Protein AF-A0A7E6EGP5-F1 (afdb_monomer_lite)

Sequence (240 aa):
MQNDPEIVESQKDQQKIEIIKNEIENLMQLSRGETFYVLGKEDFINHCRNNIDLDKLEKLFQQVVKDMQCQSISLCDRKSGDGPVRDFRIRNIVDEYDFIETRSFKNIIFRITVAGNVDTGKTTLLGVLTHNTSDDGRGSARSKMFNHKHEAATGRTSSIGVNIVGFDYAGNCLNNPDRGKLDWQKLCKKASKVVSLIDLAGHEKYLKTTISGMFGYAPDACMLIVISHCRHFRLGPTQV

Secondary structure (DSSP, 8-state):
-PPPHHHHHHHHHHHHHHHHHHHHHHHHHHTTSEEEEEETSSTTTTT-SS---HHHHHHHHHHHHHHTTEEEEEEEEEEETTEEEEEEEEEE---GGGGTSTTTHHHHEEEEEEE--TTSSHHHHHHHHHHT----SSSHHHHTT--SHHHHHHT---S-EEEEEEE-TTS-B----TTSS--HHHHHHH-SEEEEEEEPP-SGGGHHHHHHHHHHH--SEEEE----------------

Structure (mmCIF, N/CA/C/O backbone):
data_AF-A0A7E6EGP5-F1
#
_entry.id   AF-A0A7E6EGP5-F1
#
loop_
_atom_site.group_PDB
_atom_site.id
_atom_site.type_symbol
_atom_site.label_atom_id
_atom_site.label_alt_id
_atom_site.label_comp_id
_atom_site.label_asym_id
_atom_site.label_entity_id
_atom_site.label_seq_id
_atom_site.pdbx_PDB_ins_code
_atom_site.Cartn_x
_atom_site.Cartn_y
_atom_site.Cartn_z
_atom_site.occupancy
_atom_site.B_iso_or_equiv
_atom_site.auth_seq_id
_atom_site.auth_comp_id
_atom_site.auth_asym_id
_atom_site.auth_atom_id
_atom_site.pdbx_PDB_model_num
ATOM 1 N N . MET A 1 1 ? -26.664 13.885 49.529 1.00 43.72 1 MET A N 1
ATOM 2 C CA . MET A 1 1 ? -26.372 14.088 48.098 1.00 43.72 1 MET A CA 1
ATOM 3 C C . MET A 1 1 ? -26.011 12.727 47.533 1.00 43.72 1 MET A C 1
ATOM 5 O O . MET A 1 1 ? -24.891 12.275 47.719 1.00 43.72 1 MET A O 1
ATOM 9 N N . GLN A 1 2 ? -27.012 12.002 47.030 1.00 43.53 2 GLN A N 1
ATOM 10 C CA . GLN A 1 2 ? -26.799 10.747 46.308 1.00 43.53 2 GLN A CA 1
ATOM 11 C C . GLN A 1 2 ? -26.232 11.128 44.940 1.00 43.53 2 GLN A C 1
ATOM 13 O O . GLN A 1 2 ? -26.845 11.928 44.243 1.00 43.53 2 GLN A O 1
ATOM 18 N N . ASN A 1 3 ? -25.038 10.639 44.608 1.00 49.72 3 ASN A N 1
ATOM 19 C CA . ASN A 1 3 ? -24.491 10.799 43.265 1.00 49.72 3 ASN A CA 1
ATOM 20 C C . ASN A 1 3 ? -25.305 9.904 42.327 1.00 49.72 3 ASN A C 1
ATOM 22 O O . ASN A 1 3 ? -25.348 8.690 42.541 1.00 49.72 3 ASN A O 1
ATOM 26 N N . ASP A 1 4 ? -25.959 10.505 41.334 1.00 51.81 4 ASP A N 1
ATOM 27 C CA . ASP A 1 4 ? -26.747 9.775 40.345 1.00 51.81 4 ASP A CA 1
ATOM 28 C C . ASP A 1 4 ? -25.865 8.752 39.603 1.00 51.81 4 ASP A C 1
ATOM 30 O O . ASP A 1 4 ? -24.768 9.098 39.145 1.00 51.81 4 ASP A O 1
ATOM 34 N N . PRO A 1 5 ? -26.308 7.489 39.466 1.00 57.97 5 PRO A N 1
ATOM 35 C CA . PRO A 1 5 ? -25.516 6.421 38.854 1.00 57.97 5 PRO A CA 1
ATOM 36 C C . PRO A 1 5 ? -25.100 6.717 37.400 1.00 57.97 5 PRO A C 1
ATOM 38 O O . PRO A 1 5 ? -24.004 6.325 37.004 1.00 57.97 5 PRO A O 1
ATOM 41 N N . GLU A 1 6 ? -25.890 7.489 36.645 1.00 58.38 6 GLU A N 1
ATOM 42 C CA . GLU A 1 6 ? -25.551 7.929 35.277 1.00 58.38 6 GLU A CA 1
ATOM 43 C C . GLU A 1 6 ? -24.338 8.882 35.227 1.00 58.38 6 GLU A C 1
ATOM 45 O O . GLU A 1 6 ? -23.551 8.873 34.275 1.00 58.38 6 GLU A O 1
ATOM 50 N N . ILE A 1 7 ? -24.123 9.684 36.275 1.00 58.72 7 ILE A N 1
ATOM 51 C CA . ILE A 1 7 ? -22.987 10.618 36.356 1.00 58.72 7 ILE A CA 1
ATOM 52 C C . ILE A 1 7 ? -21.687 9.848 36.631 1.00 58.72 7 ILE A C 1
ATOM 54 O O . ILE A 1 7 ? -20.625 10.181 36.110 1.00 58.72 7 ILE A O 1
ATOM 58 N N . VAL A 1 8 ? -21.764 8.772 37.415 1.00 60.38 8 VAL A N 1
ATOM 59 C CA . VAL A 1 8 ? -20.607 7.917 37.721 1.00 60.38 8 VAL A CA 1
ATOM 60 C C . VAL A 1 8 ? -20.218 7.052 36.517 1.00 60.38 8 VAL A C 1
ATOM 62 O O . VAL A 1 8 ? -19.033 6.805 36.289 1.00 60.38 8 VAL A O 1
ATOM 65 N N . GLU A 1 9 ? -21.196 6.594 35.735 1.00 59.75 9 GLU A N 1
ATOM 66 C CA . GLU A 1 9 ? -20.962 5.804 34.522 1.00 59.75 9 GLU A CA 1
ATOM 67 C C . GLU A 1 9 ? -20.334 6.655 33.405 1.00 59.75 9 GLU A C 1
ATOM 69 O O . GLU A 1 9 ? -19.319 6.259 32.830 1.00 59.75 9 GLU A O 1
ATOM 74 N N . SER A 1 10 ? -20.816 7.888 33.209 1.00 61.88 10 SER A N 1
ATOM 75 C CA . SER A 1 10 ? -20.242 8.829 32.234 1.00 61.88 10 SER A CA 1
ATOM 76 C C . SER A 1 10 ? -18.806 9.269 32.562 1.00 61.88 10 SER A C 1
ATOM 78 O O . SER A 1 10 ? -17.983 9.393 31.655 1.00 61.88 10 SER A O 1
ATOM 80 N N . GLN A 1 11 ? -18.452 9.430 33.842 1.00 64.56 11 GLN A N 1
ATOM 81 C CA . GLN A 1 11 ? -17.069 9.722 34.256 1.00 64.56 11 GLN A CA 1
ATOM 82 C C . GLN A 1 11 ? -16.109 8.550 34.003 1.00 64.56 11 GLN A C 1
ATOM 84 O O . GLN A 1 11 ? -14.961 8.758 33.603 1.00 64.56 11 GLN A O 1
ATOM 89 N N . LYS A 1 12 ? -16.566 7.307 34.203 1.00 68.00 12 LYS A N 1
ATOM 90 C CA . LYS A 1 12 ? -15.765 6.110 33.902 1.00 68.00 12 LYS A CA 1
ATOM 91 C C . LYS A 1 12 ? -15.535 5.942 32.406 1.00 68.00 12 LYS A C 1
ATOM 93 O O . LYS A 1 12 ? -14.462 5.496 32.012 1.00 68.00 12 LYS A O 1
ATOM 98 N N . ASP A 1 13 ? -16.514 6.289 31.581 1.00 68.88 13 ASP A N 1
ATOM 99 C CA . ASP A 1 13 ? -16.378 6.195 30.129 1.00 68.88 13 ASP A CA 1
ATOM 100 C C . ASP A 1 13 ? -15.421 7.252 29.565 1.00 68.88 13 ASP A C 1
ATOM 102 O O . ASP A 1 13 ? -14.630 6.937 28.677 1.00 68.88 13 ASP A O 1
ATOM 106 N N . GLN A 1 14 ? -15.380 8.454 30.147 1.00 74.69 14 GLN A N 1
ATOM 107 C CA . GLN A 1 14 ? -14.395 9.482 29.784 1.00 74.69 14 GLN A CA 1
ATOM 108 C C . GLN A 1 14 ? -12.949 9.046 30.058 1.00 74.69 14 GLN A C 1
ATOM 110 O O . GLN A 1 14 ? -12.088 9.209 29.196 1.00 74.69 14 GLN A O 1
ATOM 115 N N . GLN A 1 15 ? -12.682 8.425 31.211 1.00 75.81 15 GLN A N 1
ATOM 116 C CA . GLN A 1 15 ? -11.345 7.897 31.517 1.00 75.81 15 GLN A CA 1
ATOM 117 C C . GLN A 1 15 ? -10.921 6.783 30.545 1.00 75.81 15 GLN A C 1
ATOM 119 O O . GLN A 1 15 ? -9.758 6.711 30.154 1.00 75.81 15 GLN A O 1
ATOM 124 N N . LYS A 1 16 ? -11.856 5.926 30.112 1.00 73.12 16 LYS A N 1
ATOM 125 C CA . LYS A 1 16 ? -11.579 4.870 29.118 1.00 73.12 16 LYS A CA 1
ATOM 126 C C . LYS A 1 16 ? -11.241 5.449 27.745 1.00 73.12 16 LYS A C 1
ATOM 128 O O . LYS A 1 16 ? -10.298 4.987 27.109 1.00 73.12 16 LYS A O 1
ATOM 133 N N . ILE A 1 17 ? -12.000 6.455 27.304 1.00 79.44 17 ILE A N 1
ATOM 134 C CA . ILE A 1 17 ? -11.761 7.184 26.048 1.00 79.44 17 ILE A CA 1
ATOM 135 C C . ILE A 1 17 ? -10.336 7.746 26.031 1.00 79.44 17 ILE A C 1
ATOM 137 O O . ILE A 1 17 ? -9.641 7.611 25.028 1.00 79.44 17 ILE A O 1
ATOM 141 N N . GLU A 1 18 ? -9.879 8.321 27.144 1.00 83.25 18 GLU A N 1
ATOM 142 C CA . GLU A 1 18 ? -8.542 8.907 27.253 1.00 83.25 18 GLU A CA 1
ATOM 143 C C . GLU A 1 18 ? -7.419 7.861 27.166 1.00 83.25 18 GLU A C 1
ATOM 145 O O . GLU A 1 18 ? -6.425 8.082 26.474 1.00 83.25 18 GLU A O 1
ATOM 150 N N . ILE A 1 19 ? -7.586 6.692 27.794 1.00 82.12 19 ILE A N 1
ATOM 151 C CA . ILE A 1 19 ? -6.616 5.586 27.699 1.00 82.12 19 ILE A CA 1
ATOM 152 C C . ILE A 1 19 ? -6.489 5.100 26.251 1.00 82.12 19 ILE A C 1
ATOM 154 O O . ILE A 1 19 ? -5.378 5.028 25.727 1.00 82.12 19 ILE A O 1
ATOM 158 N N . ILE A 1 20 ? -7.621 4.827 25.592 1.00 81.31 20 ILE A N 1
ATOM 159 C CA . ILE A 1 20 ? -7.653 4.353 24.199 1.00 81.31 20 ILE A CA 1
ATOM 160 C C . ILE A 1 20 ? -7.039 5.397 23.268 1.00 81.31 20 ILE A C 1
ATOM 162 O O . ILE A 1 20 ? -6.263 5.063 22.375 1.00 81.31 20 ILE A O 1
ATOM 166 N N . LYS A 1 21 ? -7.363 6.674 23.485 1.00 86.62 21 LYS A N 1
ATOM 167 C CA . LYS A 1 21 ? -6.798 7.778 22.715 1.00 86.62 21 LYS A CA 1
ATOM 168 C C . LYS A 1 21 ? -5.274 7.801 22.824 1.00 86.62 21 LYS A C 1
ATOM 170 O O . LYS A 1 21 ? -4.604 7.792 21.798 1.00 86.62 21 LYS A O 1
ATOM 175 N N . ASN A 1 22 ? -4.731 7.749 24.040 1.00 88.06 22 ASN A N 1
ATOM 176 C CA . ASN A 1 22 ? -3.283 7.741 24.261 1.00 88.06 22 ASN A CA 1
ATOM 177 C C . ASN A 1 22 ? -2.606 6.522 23.620 1.00 88.06 22 ASN A C 1
ATOM 179 O O . ASN A 1 22 ? -1.522 6.635 23.046 1.00 88.06 22 ASN A O 1
ATOM 183 N N . GLU A 1 23 ? -3.229 5.347 23.696 1.00 87.50 23 GLU A N 1
ATOM 184 C CA . GLU A 1 23 ? -2.700 4.139 23.068 1.00 87.50 23 GLU A CA 1
ATOM 185 C C . GLU A 1 23 ? -2.676 4.251 21.540 1.00 87.50 23 GLU A C 1
ATOM 187 O O . GLU A 1 23 ? -1.634 4.018 20.921 1.00 87.50 23 GLU A O 1
ATOM 192 N N . ILE A 1 24 ? -3.790 4.659 20.925 1.00 88.06 24 ILE A N 1
ATOM 193 C CA . ILE A 1 24 ? -3.868 4.835 19.473 1.00 88.06 24 ILE A CA 1
ATOM 194 C C . ILE A 1 24 ? -2.894 5.924 19.025 1.00 88.06 24 ILE A C 1
ATOM 196 O O . ILE A 1 24 ? -2.176 5.710 18.053 1.00 88.06 24 ILE A O 1
ATOM 200 N N . GLU A 1 25 ? -2.793 7.049 19.731 1.00 88.06 25 GLU A N 1
ATOM 201 C CA . GLU A 1 25 ? -1.823 8.103 19.418 1.00 88.06 25 GLU A CA 1
ATOM 202 C C . GLU A 1 25 ? -0.383 7.572 19.434 1.00 88.06 25 GLU A C 1
ATOM 204 O O . GLU A 1 25 ? 0.367 7.804 18.482 1.00 88.06 25 GLU A O 1
ATOM 209 N N . ASN A 1 26 ? -0.010 6.785 20.448 1.00 88.94 26 ASN A N 1
ATOM 210 C CA . ASN A 1 26 ? 1.306 6.147 20.518 1.00 88.94 26 ASN A CA 1
ATOM 211 C C . ASN A 1 26 ? 1.540 5.190 19.339 1.00 88.94 26 ASN A C 1
ATOM 213 O O . ASN A 1 26 ? 2.583 5.246 18.680 1.00 88.94 26 ASN A O 1
ATOM 217 N N . LEU A 1 27 ? 0.562 4.333 19.030 1.00 89.06 27 LEU A N 1
ATOM 218 C CA . LEU A 1 27 ? 0.642 3.409 17.899 1.00 89.06 27 LEU A CA 1
ATOM 219 C C . LEU A 1 27 ? 0.759 4.157 16.566 1.00 89.06 27 LEU A C 1
ATOM 221 O O . LEU A 1 27 ? 1.564 3.775 15.718 1.00 89.06 27 LEU A O 1
ATOM 225 N N . MET A 1 28 ? 0.009 5.241 16.379 1.00 85.62 28 MET A N 1
ATOM 226 C CA . MET A 1 28 ? 0.018 6.068 15.169 1.00 85.62 28 MET A CA 1
ATOM 227 C C . MET A 1 28 ? 1.352 6.794 14.978 1.00 85.62 28 MET A C 1
ATOM 229 O O . MET A 1 28 ? 1.855 6.867 13.854 1.00 85.62 28 MET A O 1
ATOM 233 N N . GLN A 1 29 ? 1.971 7.273 16.060 1.00 83.31 29 GLN A N 1
ATOM 234 C CA . GLN A 1 29 ? 3.306 7.874 16.013 1.00 83.31 29 GLN A CA 1
ATOM 235 C C . GLN A 1 29 ? 4.372 6.853 15.593 1.00 83.31 29 GLN A C 1
ATOM 237 O O . GLN A 1 29 ? 5.186 7.139 14.712 1.00 83.31 29 GLN A O 1
ATOM 242 N N . LEU A 1 30 ? 4.339 5.644 16.164 1.00 85.44 30 LEU A N 1
ATOM 243 C CA . LEU A 1 30 ? 5.276 4.567 15.822 1.00 85.44 30 LEU A CA 1
ATOM 244 C C . LEU A 1 30 ? 5.100 4.071 14.381 1.00 85.44 30 LEU A C 1
ATOM 246 O O . LEU A 1 30 ? 6.077 3.761 13.697 1.00 85.44 30 LEU A O 1
ATOM 250 N N . SER A 1 31 ? 3.856 4.017 13.910 1.00 80.44 31 SER A N 1
ATOM 251 C CA . SER A 1 31 ? 3.478 3.452 12.611 1.00 80.44 31 SER A CA 1
ATOM 252 C C . SER A 1 31 ? 3.387 4.475 11.473 1.00 80.44 31 SER A C 1
ATOM 254 O O . SER A 1 31 ? 2.982 4.132 10.363 1.00 80.44 31 SER A O 1
ATOM 256 N N . ARG A 1 32 ? 3.818 5.724 11.706 1.00 78.56 32 ARG A N 1
ATOM 257 C CA . ARG A 1 32 ? 3.809 6.809 10.706 1.00 78.56 32 ARG A CA 1
ATOM 258 C C . ARG A 1 32 ? 2.408 7.088 10.140 1.00 78.56 32 ARG A C 1
ATOM 260 O O . ARG A 1 32 ? 2.251 7.286 8.937 1.00 78.56 32 ARG A O 1
ATOM 267 N N . GLY A 1 33 ? 1.395 7.127 11.004 1.00 79.94 33 GLY A N 1
ATOM 268 C CA . GLY A 1 33 ? 0.040 7.566 10.654 1.00 79.94 33 GLY A CA 1
ATOM 269 C C . GLY A 1 33 ? -0.892 6.485 10.095 1.00 79.94 33 GLY A C 1
ATOM 270 O O . GLY A 1 33 ? -1.936 6.831 9.540 1.00 79.94 33 GLY A O 1
ATOM 271 N N . GLU A 1 34 ? -0.544 5.201 10.220 1.00 85.56 34 GLU A N 1
ATOM 272 C CA . GLU A 1 34 ? -1.418 4.074 9.871 1.00 85.56 34 GLU A CA 1
ATOM 273 C C . GLU A 1 34 ? -1.159 2.871 10.783 1.00 85.56 34 GLU A C 1
ATOM 275 O O . GLU A 1 34 ? -0.092 2.269 10.710 1.00 85.56 34 GLU A O 1
ATOM 280 N N . THR A 1 35 ? -2.151 2.467 11.578 1.00 90.19 35 THR A N 1
ATOM 281 C CA . THR A 1 35 ? -2.029 1.328 12.497 1.00 90.19 35 THR A CA 1
ATOM 282 C C . THR A 1 35 ? -3.199 0.355 12.387 1.00 90.19 35 THR A C 1
ATOM 284 O O . THR A 1 35 ? -4.289 0.696 11.920 1.00 90.19 35 THR A O 1
ATOM 287 N N . PHE A 1 36 ? -2.972 -0.868 12.855 1.00 91.50 36 PHE A N 1
ATOM 288 C CA . PHE A 1 36 ? -4.024 -1.841 13.116 1.00 91.50 36 PHE A CA 1
ATOM 289 C C . PHE A 1 36 ? -4.332 -1.834 14.610 1.00 91.50 36 PHE A C 1
ATOM 291 O O . PHE A 1 36 ? -3.418 -1.857 15.433 1.00 91.50 36 PHE A O 1
ATOM 298 N N . TYR A 1 37 ? -5.614 -1.807 14.952 1.00 90.50 37 TYR A N 1
ATOM 299 C CA . TYR A 1 37 ? -6.089 -1.819 16.327 1.00 90.50 37 TYR A CA 1
ATOM 300 C C . TYR A 1 37 ? -7.110 -2.938 16.509 1.00 90.50 37 TYR A C 1
ATOM 302 O O . TYR A 1 37 ? -7.953 -3.166 15.640 1.00 90.50 37 TYR A O 1
ATOM 310 N N . VAL A 1 38 ? -7.017 -3.656 17.626 1.00 88.88 38 VAL A N 1
ATOM 311 C CA . VAL A 1 38 ? -7.870 -4.811 17.917 1.00 88.88 38 VAL A CA 1
ATOM 312 C C . VAL A 1 38 ? -8.791 -4.451 19.066 1.00 88.88 38 VAL A C 1
ATOM 314 O O . VAL A 1 38 ? -8.387 -4.465 20.224 1.00 88.88 38 VAL A O 1
ATOM 317 N N . LEU A 1 39 ? -10.052 -4.185 18.752 1.00 86.88 39 LEU A N 1
ATOM 318 C CA . LEU A 1 39 ? -11.050 -3.876 19.760 1.00 86.88 39 LEU A CA 1
ATOM 319 C C . LEU A 1 39 ? -11.498 -5.157 20.474 1.00 86.88 39 LEU A C 1
ATOM 321 O O . LEU A 1 39 ? -11.884 -6.133 19.827 1.00 86.88 39 LEU A O 1
ATOM 325 N N . GLY A 1 40 ? -11.477 -5.143 21.808 1.00 77.44 40 GLY A N 1
ATOM 326 C CA . GLY A 1 40 ? -11.932 -6.255 22.654 1.00 77.44 40 GLY A CA 1
ATOM 327 C C . GLY A 1 40 ? -10.825 -7.197 23.140 1.00 77.44 40 GLY A C 1
ATOM 328 O O . GLY A 1 40 ? -11.107 -8.104 23.919 1.00 77.44 40 GLY A O 1
ATOM 329 N N . LYS A 1 41 ? -9.569 -6.984 22.729 1.00 75.44 41 LYS A N 1
ATOM 330 C CA . LYS A 1 41 ? -8.399 -7.566 23.407 1.00 75.44 41 LYS A CA 1
ATOM 331 C C . LYS A 1 41 ? -8.119 -6.748 24.673 1.00 75.44 41 LYS A C 1
ATOM 333 O O . LYS A 1 41 ? -8.363 -5.558 24.606 1.00 75.44 41 LYS A O 1
ATOM 338 N N . GLU A 1 42 ? -7.698 -7.395 25.770 1.00 63.44 42 GLU A N 1
ATOM 339 C CA . GLU A 1 42 ? -7.223 -6.930 27.110 1.00 63.44 42 GLU A CA 1
ATOM 340 C C . GLU A 1 42 ? -7.564 -5.506 27.641 1.00 63.44 42 GLU A C 1
ATOM 342 O O . GLU A 1 42 ? -7.891 -5.377 28.821 1.00 63.44 42 GLU A O 1
ATOM 347 N N . ASP A 1 43 ? -7.614 -4.473 26.808 1.00 55.88 43 ASP A N 1
ATOM 348 C CA . ASP A 1 43 ? -7.946 -3.059 27.044 1.00 55.88 43 ASP A CA 1
ATOM 349 C C . ASP A 1 43 ? -9.344 -2.837 27.660 1.00 55.88 43 ASP A C 1
ATOM 351 O O . ASP A 1 43 ? -9.601 -1.824 28.310 1.00 55.88 43 ASP A O 1
ATOM 355 N N . PHE A 1 44 ? -10.251 -3.814 27.520 1.00 53.06 44 PHE A N 1
ATOM 356 C CA . PHE A 1 44 ? -11.612 -3.795 28.088 1.00 53.06 44 PHE A CA 1
ATOM 357 C C . PHE A 1 44 ? -11.850 -4.798 29.233 1.00 53.06 44 PHE A C 1
ATOM 359 O O . PHE A 1 44 ? -12.910 -4.791 29.870 1.00 53.06 44 PHE A O 1
ATOM 366 N N . ILE A 1 45 ? -10.898 -5.694 29.510 1.00 47.12 45 ILE A N 1
ATOM 367 C CA . ILE A 1 45 ? -11.214 -6.993 30.133 1.00 47.12 45 ILE A CA 1
ATOM 368 C C . ILE A 1 45 ? -11.316 -6.945 31.660 1.00 47.12 45 ILE A C 1
ATOM 370 O O . ILE A 1 45 ? -11.958 -7.810 32.261 1.00 47.12 45 ILE A O 1
ATOM 374 N N . ASN A 1 46 ? -10.818 -5.899 32.320 1.00 48.12 46 ASN A N 1
ATOM 375 C CA . ASN A 1 46 ? -10.915 -5.853 33.780 1.00 48.12 46 ASN A CA 1
ATOM 376 C C . ASN A 1 46 ? -12.346 -5.628 34.314 1.00 48.12 46 ASN A C 1
ATOM 378 O O . ASN A 1 46 ? -12.578 -5.890 35.494 1.00 48.12 46 ASN A O 1
ATOM 382 N N . HIS A 1 47 ? -13.331 -5.247 33.481 1.00 48.62 47 HIS A N 1
ATOM 383 C CA . HIS A 1 47 ? -14.714 -5.042 33.950 1.00 48.62 47 HIS A CA 1
ATOM 384 C C . HIS A 1 47 ? -15.843 -5.710 33.145 1.00 48.62 47 HIS A C 1
ATOM 386 O O . HIS A 1 47 ? -16.961 -5.775 33.652 1.00 48.62 47 HIS A O 1
ATOM 392 N N . CYS A 1 48 ? -15.589 -6.292 31.968 1.00 43.88 48 CYS A N 1
ATOM 393 C CA . CYS A 1 48 ? -16.627 -6.948 31.158 1.00 43.88 48 CYS A CA 1
ATOM 394 C C . CYS A 1 48 ? -16.405 -8.462 31.036 1.00 43.88 48 CYS A C 1
ATOM 396 O O . CYS A 1 48 ? -16.401 -9.011 29.941 1.00 43.88 48 CYS A O 1
ATOM 398 N N . ARG A 1 49 ? -16.235 -9.165 32.161 1.00 47.00 49 ARG A N 1
ATOM 399 C CA . ARG A 1 49 ? -15.924 -10.605 32.144 1.00 47.00 49 ARG A CA 1
ATOM 400 C C . ARG A 1 49 ? -17.013 -11.519 31.569 1.00 47.00 49 ARG A C 1
ATOM 402 O O . ARG A 1 49 ? -16.691 -12.665 31.307 1.00 47.00 49 ARG A O 1
ATOM 409 N N . ASN A 1 50 ? -18.253 -11.061 31.346 1.00 47.97 50 ASN A N 1
ATOM 410 C CA . ASN A 1 50 ? -19.355 -11.984 31.020 1.00 47.97 50 ASN A CA 1
ATOM 411 C C . ASN A 1 50 ? -20.330 -11.571 29.896 1.00 47.97 50 ASN A C 1
ATOM 413 O O . ASN A 1 50 ? -21.258 -12.329 29.649 1.00 47.97 50 ASN A O 1
ATOM 417 N N . ASN A 1 51 ? -20.168 -10.428 29.214 1.00 56.69 51 ASN A N 1
ATOM 418 C CA . ASN A 1 51 ? -20.961 -10.059 28.020 1.00 56.69 51 ASN A CA 1
ATOM 419 C C . ASN A 1 51 ? -20.386 -8.777 27.395 1.00 56.69 51 ASN A C 1
ATOM 421 O O . ASN A 1 51 ? -20.838 -7.671 27.694 1.00 56.69 51 ASN A O 1
ATOM 425 N N . ILE A 1 52 ? -19.343 -8.911 26.576 1.00 64.38 52 ILE A N 1
ATOM 426 C CA . ILE A 1 52 ? -18.773 -7.774 25.845 1.00 64.38 52 ILE A CA 1
ATOM 427 C C . ILE A 1 52 ? -19.714 -7.442 24.682 1.00 64.38 52 ILE A C 1
ATOM 429 O O . ILE A 1 52 ? -19.813 -8.198 23.718 1.00 64.38 52 ILE A O 1
ATOM 433 N N . ASP A 1 53 ? -20.413 -6.314 24.785 1.00 76.69 53 ASP A N 1
ATOM 434 C CA . ASP A 1 53 ? -21.190 -5.741 23.686 1.00 76.69 53 ASP A CA 1
ATOM 435 C C . ASP A 1 53 ? -20.240 -4.960 22.768 1.00 76.69 53 ASP A C 1
ATOM 437 O O . ASP A 1 53 ? -19.944 -3.785 23.002 1.00 76.69 53 ASP A O 1
ATOM 441 N N . LEU A 1 54 ? -19.711 -5.647 21.749 1.00 79.62 54 LEU A N 1
ATOM 442 C CA . LEU A 1 54 ? -18.771 -5.066 20.787 1.00 79.62 54 LEU A CA 1
ATOM 443 C C . LEU A 1 54 ? -19.332 -3.831 20.079 1.00 79.62 54 LEU A C 1
ATOM 445 O O . LEU A 1 54 ? -18.567 -2.926 19.757 1.00 79.62 54 LEU A O 1
ATOM 449 N N . ASP A 1 55 ? -20.646 -3.751 19.883 1.00 84.38 55 ASP A N 1
ATOM 450 C CA . ASP A 1 55 ? -21.260 -2.642 19.157 1.00 84.38 55 ASP A CA 1
ATOM 451 C C . ASP A 1 55 ? -21.303 -1.369 20.012 1.00 84.38 55 ASP A C 1
ATOM 453 O O . ASP A 1 55 ? -21.144 -0.258 19.499 1.00 84.38 55 ASP A O 1
ATOM 457 N N . LYS A 1 56 ? -21.455 -1.500 21.337 1.00 82.25 56 LYS A N 1
ATOM 458 C CA . LYS A 1 56 ? -21.265 -0.369 22.262 1.00 82.25 56 LYS A CA 1
ATOM 459 C C . LYS A 1 56 ? -19.817 0.106 22.281 1.00 82.25 56 LYS A C 1
ATOM 461 O O . LYS A 1 56 ? -19.579 1.314 22.254 1.00 82.25 56 LYS A O 1
ATOM 466 N N . LEU A 1 57 ? -18.862 -0.824 22.303 1.00 80.94 57 LEU A N 1
ATOM 467 C CA . LEU A 1 57 ? -17.440 -0.482 22.289 1.00 80.94 57 LEU A CA 1
ATOM 468 C C . LEU A 1 57 ? -17.034 0.200 20.988 1.00 80.94 57 LEU A C 1
ATOM 470 O O . LEU A 1 57 ? -16.299 1.183 21.015 1.00 80.94 57 LEU A O 1
ATOM 474 N N . GLU A 1 58 ? -17.560 -0.273 19.861 1.00 86.06 58 GLU A N 1
ATOM 475 C CA . GLU A 1 58 ? -17.312 0.344 18.568 1.00 86.06 58 GLU A CA 1
ATOM 476 C C . GLU A 1 58 ? -17.819 1.785 18.540 1.00 86.06 58 GLU A C 1
ATOM 478 O O . GLU A 1 58 ? -17.116 2.655 18.040 1.00 86.06 58 GLU A O 1
ATOM 483 N N . LYS A 1 59 ? -18.987 2.089 19.120 1.00 86.69 59 LYS A N 1
ATOM 484 C CA . LYS A 1 59 ? -19.483 3.475 19.179 1.00 86.69 59 LYS A CA 1
ATOM 485 C C . LYS A 1 59 ? -18.525 4.410 19.922 1.00 86.69 59 LYS A C 1
ATOM 487 O O . LYS A 1 59 ? -18.261 5.505 19.428 1.00 86.69 59 LYS A O 1
ATOM 492 N N . LEU A 1 60 ? -17.988 3.974 21.063 1.00 84.12 60 LEU A N 1
ATOM 493 C CA . LEU A 1 60 ? -16.991 4.734 21.828 1.00 84.12 60 LEU A CA 1
ATOM 494 C C . LEU A 1 60 ? -15.682 4.882 21.042 1.00 84.12 60 LEU A C 1
ATOM 496 O O . LEU A 1 60 ? -15.141 5.978 20.927 1.00 84.12 60 LEU A O 1
ATOM 500 N N . PHE A 1 61 ? -15.207 3.795 20.439 1.00 88.00 61 PHE A N 1
ATOM 501 C CA . PHE A 1 61 ? -14.019 3.796 19.591 1.00 88.00 61 PHE A CA 1
ATOM 502 C C . PHE A 1 61 ? -14.166 4.743 18.388 1.00 88.00 61 PHE A C 1
ATOM 504 O O . PHE A 1 61 ? -13.268 5.530 18.102 1.00 88.00 61 PHE A O 1
ATOM 511 N N . GLN A 1 62 ? -15.318 4.740 17.717 1.00 89.50 62 GLN A N 1
ATOM 512 C CA . GLN A 1 62 ? -15.608 5.643 16.602 1.00 89.50 62 GLN A CA 1
ATOM 513 C C . GLN A 1 62 ? -15.637 7.112 17.040 1.00 89.50 62 GLN A C 1
ATOM 515 O O . GLN A 1 62 ? -15.273 7.986 16.256 1.00 89.50 62 GLN A O 1
ATOM 520 N N . GLN A 1 63 ? -16.048 7.401 18.278 1.00 87.62 63 GLN A N 1
ATOM 521 C CA . GLN A 1 63 ? -15.943 8.745 18.844 1.00 87.62 63 GLN A CA 1
ATOM 522 C C . GLN A 1 63 ? -14.474 9.145 19.034 1.00 87.62 63 GLN A C 1
ATOM 524 O O . GLN A 1 63 ? -14.070 10.188 18.530 1.00 87.62 63 GLN A O 1
ATOM 529 N N . VAL A 1 64 ? -13.656 8.276 19.639 1.00 88.81 64 VAL A N 1
ATOM 530 C CA . VAL A 1 64 ? -12.208 8.501 19.817 1.00 88.81 64 VAL A CA 1
ATOM 531 C C . VAL A 1 64 ? -11.513 8.752 18.474 1.00 88.81 64 VAL A C 1
ATOM 533 O O . VAL A 1 64 ? -10.765 9.716 18.327 1.00 88.81 64 VAL A O 1
ATOM 536 N N . VAL A 1 65 ? -11.789 7.924 17.462 1.00 90.31 65 VAL A N 1
ATOM 537 C CA . VAL A 1 65 ? -11.217 8.062 16.111 1.00 90.31 65 VAL A CA 1
ATOM 538 C C . VAL A 1 65 ? -11.591 9.403 15.473 1.00 90.31 65 VAL A C 1
ATOM 540 O O . VAL A 1 65 ? -10.729 10.048 14.874 1.00 90.31 65 VAL A O 1
ATOM 543 N N . LYS A 1 66 ? -12.847 9.847 15.621 1.00 89.12 66 LYS A N 1
ATOM 544 C CA . LYS A 1 66 ? -13.297 11.160 15.131 1.00 89.12 66 LYS A CA 1
ATOM 545 C C . LYS A 1 66 ? -12.600 12.308 15.856 1.00 89.12 66 LYS A C 1
ATOM 547 O O . LYS A 1 66 ? -12.162 13.246 15.194 1.00 89.12 66 LYS A O 1
ATOM 552 N N . ASP A 1 67 ? -12.456 12.214 17.175 1.00 88.31 67 ASP A N 1
ATOM 553 C CA . ASP A 1 67 ? -11.794 13.232 17.997 1.00 88.31 67 ASP A CA 1
ATOM 554 C C . ASP A 1 67 ? -10.301 13.367 17.653 1.00 88.31 67 ASP A C 1
ATOM 556 O O . ASP A 1 67 ? -9.740 14.459 17.730 1.00 88.31 67 ASP A O 1
ATOM 560 N N . MET A 1 68 ? -9.661 12.277 17.219 1.00 85.31 68 MET A N 1
ATOM 561 C CA . MET A 1 68 ? -8.279 12.261 16.722 1.00 85.31 68 MET A CA 1
ATOM 562 C C . MET A 1 68 ? -8.142 12.667 15.245 1.00 85.31 68 MET A C 1
ATOM 564 O O . MET A 1 68 ? -7.051 12.553 14.692 1.00 85.31 68 MET A O 1
ATOM 568 N N . GLN A 1 69 ? -9.223 13.091 14.576 1.00 85.31 69 GLN A N 1
ATOM 569 C CA . GLN A 1 69 ? -9.226 13.407 13.136 1.00 85.31 69 GLN A CA 1
ATOM 570 C C . GLN A 1 69 ? -8.673 12.256 12.272 1.00 85.31 69 GLN A C 1
ATOM 572 O O . GLN A 1 69 ? -7.992 12.453 11.264 1.00 85.31 69 GLN A O 1
ATOM 577 N N . CYS A 1 70 ? -8.966 11.024 12.680 1.00 87.88 70 CYS A N 1
ATOM 578 C CA . CYS A 1 70 ? -8.576 9.810 11.983 1.00 87.88 70 CYS A CA 1
ATOM 579 C C . CYS A 1 70 ? -9.785 9.188 11.273 1.00 87.88 70 CYS A C 1
ATOM 581 O O . CYS A 1 70 ? -10.943 9.514 11.536 1.00 87.88 70 CYS A O 1
ATOM 583 N N . GLN A 1 71 ? -9.518 8.241 10.379 1.00 87.94 71 GLN A N 1
ATOM 584 C CA . GLN A 1 71 ? -10.533 7.374 9.789 1.00 87.94 71 GLN A CA 1
ATOM 585 C C . GLN A 1 71 ? -10.249 5.915 10.170 1.00 87.94 71 GLN A C 1
ATOM 587 O O . GLN A 1 71 ? -9.091 5.491 10.154 1.00 87.94 71 GLN A O 1
ATOM 592 N N . SER A 1 72 ? -11.293 5.147 10.509 1.00 91.19 72 SER A N 1
ATOM 593 C CA . SER A 1 72 ? -11.194 3.714 10.835 1.00 91.19 72 SER A CA 1
ATOM 594 C C . SER A 1 72 ? -12.093 2.799 9.983 1.00 91.19 72 SER A C 1
ATOM 596 O O . SER A 1 72 ? -13.292 3.041 9.819 1.00 91.19 72 SER A O 1
ATOM 598 N N . ILE A 1 73 ? -11.516 1.735 9.417 1.00 91.81 73 ILE A N 1
ATOM 599 C CA . ILE A 1 73 ? -12.245 0.678 8.695 1.00 91.81 73 ILE A CA 1
ATOM 600 C C . ILE A 1 73 ? -12.239 -0.582 9.531 1.00 91.81 73 ILE A C 1
ATOM 602 O O . ILE A 1 73 ? -11.167 -1.046 9.918 1.00 91.81 73 ILE A O 1
ATOM 606 N N . SER A 1 74 ? -13.422 -1.160 9.731 1.00 91.25 74 SER A N 1
ATOM 607 C CA . SER A 1 74 ? -13.546 -2.530 10.221 1.00 91.25 74 SER A CA 1
ATOM 608 C C . SER A 1 74 ? -13.050 -3.503 9.150 1.00 91.25 74 SER A C 1
ATOM 610 O O . SER A 1 74 ? -13.492 -3.455 8.001 1.00 91.25 74 SER A O 1
ATOM 612 N N . LEU A 1 75 ? -12.094 -4.352 9.518 1.00 91.00 75 LEU A N 1
ATOM 613 C CA . LEU A 1 75 ? -11.490 -5.348 8.637 1.00 91.00 75 LEU A CA 1
ATOM 614 C C . LEU A 1 75 ? -12.185 -6.698 8.782 1.00 91.00 75 LEU A C 1
ATOM 616 O O . LEU A 1 75 ? -12.585 -7.297 7.784 1.00 91.00 75 LEU A O 1
ATOM 620 N N . CYS A 1 76 ? -12.295 -7.193 10.017 1.00 90.31 76 CYS A N 1
ATOM 621 C CA . CYS A 1 76 ? -12.932 -8.469 10.309 1.00 90.31 76 CYS A CA 1
ATOM 622 C C . CYS A 1 76 ? -13.304 -8.626 11.787 1.00 90.31 76 CYS A C 1
ATOM 624 O O . CYS A 1 76 ? -12.674 -8.054 12.679 1.00 90.31 76 CYS A O 1
ATOM 626 N N . ASP A 1 77 ? -14.288 -9.492 12.021 1.00 90.69 77 ASP A N 1
ATOM 627 C CA . ASP A 1 77 ? -14.653 -9.989 13.344 1.00 90.69 77 ASP A CA 1
ATOM 628 C C . ASP A 1 77 ? -14.039 -11.376 13.536 1.00 90.69 77 ASP A C 1
ATOM 630 O O . ASP A 1 77 ? -14.145 -12.249 12.667 1.00 90.69 77 ASP A O 1
ATOM 634 N N . ARG A 1 78 ? -13.409 -11.610 14.687 1.00 88.94 78 ARG A N 1
ATOM 635 C CA . ARG A 1 78 ? -12.856 -12.922 15.043 1.00 88.94 78 ARG A CA 1
ATOM 636 C C . ARG A 1 78 ? -13.094 -13.247 16.513 1.00 88.94 78 ARG A C 1
ATOM 638 O O . ARG A 1 78 ? -13.429 -12.387 17.320 1.00 88.94 78 ARG A O 1
ATOM 645 N N . LYS A 1 79 ? -12.892 -14.511 16.881 1.00 83.44 79 LYS A N 1
ATOM 646 C CA . LYS A 1 79 ? -12.884 -14.944 18.284 1.00 83.44 79 LYS A CA 1
ATOM 647 C C . LYS A 1 79 ? -11.442 -15.075 18.764 1.00 83.44 79 LYS A C 1
ATOM 649 O O . LYS A 1 79 ? -10.649 -15.760 18.124 1.00 83.44 79 LYS A O 1
ATOM 654 N N . SER A 1 80 ? -11.122 -14.418 19.871 1.00 78.31 80 SER A N 1
ATOM 655 C CA . SER A 1 80 ? -9.904 -14.637 20.649 1.00 78.31 80 SER A CA 1
ATOM 656 C C . SER A 1 80 ? -10.219 -15.540 21.846 1.00 78.31 80 SER A C 1
ATOM 658 O O . SER A 1 80 ? -11.388 -15.723 22.191 1.00 78.31 80 SER A O 1
ATOM 660 N N . GLY A 1 81 ? -9.189 -16.088 22.498 1.00 68.69 81 GLY A N 1
ATOM 661 C CA . GLY A 1 81 ? -9.352 -16.861 23.739 1.00 68.69 81 GLY A CA 1
ATOM 662 C C . GLY A 1 81 ? -10.115 -16.095 24.828 1.00 68.69 81 GLY A C 1
ATOM 663 O O . GLY A 1 81 ? -10.846 -16.704 25.603 1.00 68.69 81 GLY A O 1
ATOM 664 N N . ASP A 1 82 ? -10.022 -14.763 24.807 1.00 70.00 82 ASP A N 1
ATOM 665 C CA . ASP A 1 82 ? -10.629 -13.861 25.790 1.00 70.00 82 ASP A CA 1
ATOM 666 C C . ASP A 1 82 ? -12.017 -13.319 25.396 1.00 70.00 82 ASP A C 1
ATOM 668 O O . ASP A 1 82 ? -12.609 -12.540 26.141 1.00 70.00 82 ASP A O 1
ATOM 672 N N . GLY A 1 83 ? -12.557 -13.714 24.235 1.00 78.19 83 GLY A N 1
ATOM 673 C CA . GLY A 1 83 ? -13.862 -13.252 23.749 1.00 78.19 83 GLY A CA 1
ATOM 674 C C . GLY A 1 83 ? -13.877 -12.830 22.274 1.00 78.19 83 GLY A C 1
ATOM 675 O O . GLY A 1 83 ? -12.889 -13.004 21.553 1.00 78.19 83 GLY A O 1
ATOM 676 N N . PRO A 1 84 ? -15.016 -12.318 21.775 1.00 83.94 84 PRO A N 1
ATOM 677 C CA . PRO A 1 84 ? -15.102 -11.788 20.420 1.00 83.94 84 PRO A CA 1
ATOM 678 C C . PRO A 1 84 ? -14.308 -10.477 20.319 1.00 83.94 84 PRO A C 1
ATOM 680 O O . PRO A 1 84 ? -14.354 -9.648 21.225 1.00 83.94 84 PRO A O 1
ATOM 683 N N . VAL A 1 85 ? -13.587 -10.291 19.215 1.00 88.06 85 VAL A N 1
ATOM 684 C CA . VAL A 1 85 ? -12.786 -9.092 18.933 1.00 88.06 85 VAL A CA 1
ATOM 685 C C . VAL A 1 85 ? -13.020 -8.619 17.500 1.00 88.06 85 VAL A C 1
ATOM 687 O O . VAL A 1 85 ? -13.341 -9.423 16.619 1.00 88.06 85 VAL A O 1
ATOM 690 N N . ARG A 1 86 ? -12.830 -7.320 17.267 1.00 89.62 86 ARG A N 1
ATOM 691 C CA . ARG A 1 86 ? -13.006 -6.674 15.961 1.00 89.62 86 ARG A CA 1
ATOM 692 C C . ARG A 1 86 ? -11.738 -5.931 15.569 1.00 89.62 86 ARG A C 1
ATOM 694 O O . ARG A 1 86 ? -11.205 -5.141 16.348 1.00 89.62 86 ARG A O 1
ATOM 701 N N . ASP A 1 87 ? -11.256 -6.197 14.366 1.00 91.50 87 ASP A N 1
ATOM 702 C CA . ASP A 1 87 ? -10.070 -5.550 13.825 1.00 91.50 87 ASP A CA 1
ATOM 703 C C . ASP A 1 87 ? -10.427 -4.270 13.102 1.00 91.50 87 ASP A C 1
ATOM 705 O O . ASP A 1 87 ? -11.266 -4.264 12.202 1.00 91.50 87 ASP A O 1
ATOM 709 N N . PHE A 1 88 ? -9.695 -3.213 13.419 1.00 92.19 88 PHE A N 1
ATOM 710 C CA . PHE A 1 88 ? -9.772 -1.948 12.723 1.00 92.19 88 PHE A CA 1
ATOM 711 C C . PHE A 1 88 ? -8.425 -1.588 12.112 1.00 92.19 88 PHE A C 1
ATOM 713 O O . PHE A 1 88 ? -7.370 -1.759 12.722 1.00 92.19 88 PHE A O 1
ATOM 720 N N . ARG A 1 89 ? -8.465 -1.018 10.910 1.00 92.00 89 ARG A N 1
ATOM 721 C CA . ARG A 1 89 ? -7.364 -0.210 10.387 1.00 92.00 89 ARG A CA 1
ATOM 722 C C . ARG A 1 89 ? -7.677 1.249 10.649 1.00 92.00 89 ARG A C 1
ATOM 724 O O . ARG A 1 89 ? -8.721 1.718 10.205 1.00 92.00 89 ARG A O 1
ATOM 731 N N . ILE A 1 90 ? -6.765 1.954 11.302 1.00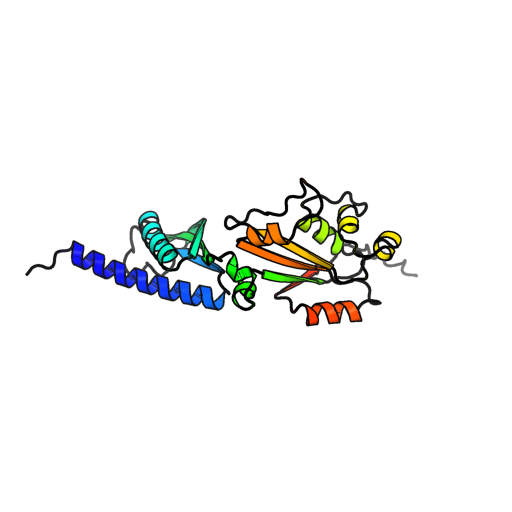 90.88 90 ILE A N 1
ATOM 732 C CA . ILE A 1 90 ? -6.865 3.384 11.591 1.00 90.88 90 ILE A CA 1
ATOM 733 C C . ILE A 1 90 ? -5.814 4.117 10.763 1.00 90.88 90 ILE A C 1
ATOM 735 O O . ILE A 1 90 ? -4.662 3.686 10.690 1.00 90.88 90 ILE A O 1
ATOM 739 N N . ARG A 1 91 ? -6.205 5.223 10.133 1.00 87.06 91 ARG A N 1
ATOM 740 C CA . ARG A 1 91 ? -5.308 6.084 9.358 1.00 87.06 91 ARG A CA 1
ATOM 741 C C . ARG A 1 91 ? -5.595 7.551 9.654 1.00 87.06 91 ARG A C 1
ATOM 743 O O . ARG A 1 91 ? -6.756 7.925 9.816 1.00 87.06 91 ARG A O 1
ATOM 750 N N . ASN A 1 92 ? -4.550 8.375 9.673 1.00 82.75 92 ASN A N 1
ATOM 751 C CA . ASN A 1 92 ? -4.713 9.825 9.724 1.00 82.75 92 ASN A CA 1
ATOM 752 C C . ASN A 1 92 ? -5.471 10.306 8.486 1.00 82.75 92 ASN A C 1
ATOM 754 O O . ASN A 1 92 ? -5.236 9.819 7.374 1.00 82.75 92 ASN A O 1
ATOM 758 N N . ILE A 1 93 ? -6.354 11.283 8.674 1.00 79.50 93 ILE A N 1
ATOM 759 C CA . ILE A 1 93 ? -6.839 12.077 7.549 1.00 79.50 93 ILE A CA 1
ATOM 760 C C . ILE A 1 93 ? -5.668 12.927 7.076 1.00 79.50 93 ILE A C 1
ATOM 762 O O . ILE A 1 93 ? -4.920 13.469 7.886 1.00 79.50 93 ILE A O 1
ATOM 766 N N . VAL A 1 94 ? -5.480 12.975 5.764 1.00 71.69 94 VAL A N 1
ATOM 767 C CA . VAL A 1 94 ? -4.416 13.763 5.158 1.00 71.69 94 VAL A CA 1
ATOM 768 C C . VAL A 1 94 ? -5.060 14.781 4.244 1.00 71.69 94 VAL A C 1
ATOM 770 O O . VAL A 1 94 ? -5.827 14.403 3.354 1.00 71.69 94 VAL A O 1
ATOM 773 N N . ASP A 1 95 ? -4.772 16.054 4.487 1.00 66.06 95 ASP A N 1
ATOM 774 C CA . ASP A 1 95 ? -5.373 17.147 3.734 1.00 66.06 95 ASP A CA 1
ATOM 775 C C . ASP A 1 95 ? -4.645 17.367 2.401 1.00 66.06 95 ASP A C 1
ATOM 777 O O . ASP A 1 95 ? -3.483 16.999 2.216 1.00 66.06 95 ASP A O 1
ATOM 781 N N . GLU A 1 96 ? -5.312 18.020 1.443 1.00 60.94 96 GLU A N 1
ATOM 782 C CA . GLU A 1 96 ? -4.728 18.305 0.121 1.00 60.94 96 GLU A CA 1
ATOM 783 C C . GLU A 1 96 ? -3.412 19.109 0.202 1.00 60.94 96 GLU A C 1
ATOM 785 O O . GLU A 1 96 ? -2.566 19.006 -0.691 1.00 60.94 96 GLU A O 1
ATOM 790 N N . TYR A 1 97 ? -3.214 19.879 1.278 1.00 56.53 97 TYR A N 1
ATOM 791 C CA . TYR A 1 97 ? -2.022 20.698 1.518 1.00 56.53 97 TYR A CA 1
ATOM 792 C C . TYR A 1 97 ? -0.832 19.907 2.083 1.00 56.53 97 TYR A C 1
ATOM 794 O O . TYR A 1 97 ? 0.318 20.272 1.825 1.00 56.53 97 TYR A O 1
ATOM 802 N N . ASP A 1 98 ? -1.075 18.776 2.752 1.00 57.44 98 ASP A N 1
ATOM 803 C CA . ASP A 1 98 ? -0.020 17.891 3.267 1.00 57.44 98 ASP A CA 1
ATOM 804 C C . ASP A 1 98 ? 0.775 17.206 2.143 1.00 57.44 98 ASP A C 1
ATOM 806 O O . ASP A 1 98 ? 1.870 16.682 2.371 1.00 57.44 98 ASP A O 1
ATOM 810 N N . PHE A 1 99 ? 0.260 17.238 0.905 1.00 54.06 99 PHE A N 1
ATOM 811 C CA . PHE A 1 99 ? 1.002 16.792 -0.274 1.00 54.06 99 PHE A CA 1
ATOM 812 C C . PHE A 1 99 ? 2.152 17.746 -0.660 1.00 54.06 99 PHE A C 1
ATOM 814 O O . PHE A 1 99 ? 3.056 17.354 -1.397 1.00 54.06 99 PHE A O 1
ATOM 821 N N . ILE A 1 100 ? 2.125 19.000 -0.201 1.00 51.66 100 ILE A N 1
ATOM 822 C CA . ILE A 1 100 ? 3.075 20.046 -0.612 1.00 51.66 100 ILE A CA 1
ATOM 823 C C . ILE A 1 100 ? 4.184 20.227 0.436 1.00 51.66 100 ILE A C 1
ATOM 825 O O . ILE A 1 100 ? 5.327 20.509 0.071 1.00 51.66 100 ILE A O 1
ATOM 829 N N . GLU A 1 101 ? 3.895 20.003 1.723 1.00 48.34 101 GLU A N 1
ATOM 830 C CA . GLU A 1 101 ? 4.890 20.108 2.793 1.00 48.34 101 GLU A CA 1
ATOM 831 C C . GLU A 1 101 ? 5.642 18.791 3.053 1.00 48.34 101 GLU A C 1
ATOM 833 O O . GLU A 1 101 ? 5.090 17.718 3.301 1.00 48.34 101 GLU A O 1
ATOM 838 N N . THR A 1 102 ? 6.971 18.882 3.046 1.00 49.53 102 THR A N 1
ATOM 839 C CA . THR A 1 102 ? 7.930 17.767 3.000 1.00 49.53 102 THR A CA 1
ATOM 840 C C . THR A 1 102 ? 7.915 16.828 4.215 1.00 49.53 102 THR A C 1
ATOM 842 O O . THR A 1 102 ? 8.585 15.793 4.181 1.00 49.53 102 THR A O 1
ATOM 845 N N . ARG A 1 103 ? 7.197 17.164 5.298 1.00 47.94 103 ARG A N 1
ATOM 846 C CA . ARG A 1 103 ? 7.149 16.363 6.536 1.00 47.94 103 ARG A CA 1
ATOM 847 C C . ARG A 1 103 ? 5.929 15.439 6.615 1.00 47.94 103 ARG A C 1
ATOM 849 O O . ARG A 1 103 ? 6.129 14.265 6.925 1.00 47.94 103 ARG A O 1
ATOM 856 N N . SER A 1 104 ? 4.727 15.898 6.257 1.00 50.09 104 SER A N 1
ATOM 857 C CA . SER A 1 104 ? 3.513 15.055 6.228 1.00 50.09 104 SER A CA 1
ATOM 858 C C . SER A 1 104 ? 3.512 14.061 5.060 1.00 50.09 104 SER A C 1
ATOM 860 O O . SER A 1 104 ? 3.054 12.925 5.201 1.00 50.09 104 SER A O 1
ATOM 862 N N . PHE A 1 105 ? 4.157 14.416 3.939 1.00 52.62 105 PHE A N 1
ATOM 863 C CA . PHE A 1 105 ? 4.305 13.556 2.755 1.00 52.62 105 PHE A CA 1
ATOM 864 C C . PHE A 1 105 ? 4.925 12.180 3.042 1.00 52.62 105 PHE A C 1
ATOM 866 O O . PHE A 1 105 ? 4.660 11.195 2.346 1.00 52.62 105 PHE A O 1
ATOM 873 N N . LYS A 1 106 ? 5.779 12.103 4.071 1.00 54.06 106 LYS A N 1
ATOM 874 C CA . LYS A 1 106 ? 6.519 10.885 4.424 1.00 54.06 106 LYS A CA 1
ATOM 875 C C . LYS A 1 106 ? 5.610 9.767 4.951 1.00 54.06 106 LYS A C 1
ATOM 877 O O . LYS A 1 106 ? 5.997 8.607 4.875 1.00 54.06 106 LYS A O 1
ATOM 882 N N . ASN A 1 107 ? 4.417 10.100 5.440 1.00 61.94 107 ASN A N 1
ATOM 883 C CA . ASN A 1 107 ? 3.480 9.136 6.024 1.00 61.94 107 ASN A CA 1
ATOM 884 C C . ASN A 1 107 ? 2.550 8.507 4.966 1.00 61.94 107 ASN A C 1
ATOM 886 O O . ASN A 1 107 ? 2.120 7.355 5.092 1.00 61.94 107 ASN A O 1
ATOM 890 N N . ILE A 1 108 ? 2.300 9.233 3.871 1.00 74.06 108 ILE A N 1
ATOM 891 C CA . ILE A 1 108 ? 1.443 8.784 2.764 1.00 74.06 108 ILE A CA 1
ATOM 892 C C . ILE A 1 108 ? 2.201 7.845 1.824 1.00 74.06 108 ILE A C 1
ATOM 894 O O . ILE A 1 108 ? 1.635 6.854 1.356 1.00 74.06 108 ILE A O 1
ATOM 898 N N . ILE A 1 109 ? 3.469 8.160 1.528 1.00 82.50 109 ILE A N 1
ATOM 899 C CA . ILE A 1 109 ? 4.250 7.423 0.533 1.00 82.50 109 ILE A CA 1
ATOM 900 C C . ILE A 1 109 ? 5.080 6.327 1.182 1.00 82.50 109 ILE A C 1
ATOM 902 O O . ILE A 1 109 ? 6.028 6.607 1.910 1.00 82.50 109 ILE A O 1
ATOM 906 N N . PHE A 1 110 ? 4.784 5.084 0.815 1.00 88.69 110 PHE A N 1
ATOM 907 C CA . PHE A 1 110 ? 5.611 3.929 1.132 1.00 88.69 110 PHE A CA 1
ATOM 908 C C . PHE A 1 110 ? 6.467 3.556 -0.081 1.00 88.69 110 PHE A C 1
ATOM 910 O O . PHE A 1 110 ? 5.934 3.247 -1.150 1.00 88.69 110 PHE A O 1
ATOM 917 N N . ARG A 1 111 ? 7.794 3.625 0.047 1.00 90.88 111 ARG A N 1
ATOM 918 C CA . ARG A 1 111 ? 8.721 3.373 -1.067 1.00 90.88 111 ARG A CA 1
ATOM 919 C C . ARG A 1 111 ? 9.228 1.939 -1.030 1.00 90.88 111 ARG A C 1
ATOM 921 O O . ARG A 1 111 ? 9.900 1.540 -0.083 1.00 90.88 111 ARG A O 1
ATOM 928 N N . ILE A 1 112 ? 8.963 1.189 -2.090 1.00 94.81 112 ILE A N 1
ATOM 929 C CA . ILE A 1 112 ? 9.443 -0.175 -2.276 1.00 94.81 112 ILE A CA 1
ATOM 930 C C . ILE A 1 112 ? 10.375 -0.197 -3.474 1.00 94.81 112 ILE A C 1
ATOM 932 O O . ILE A 1 112 ? 9.982 0.102 -4.601 1.00 94.81 112 ILE A O 1
ATOM 936 N N . THR A 1 113 ? 11.606 -0.610 -3.234 1.00 95.19 113 THR A N 1
ATOM 937 C CA . THR A 1 113 ? 12.558 -0.881 -4.302 1.00 95.19 113 THR A CA 1
ATOM 938 C C . THR A 1 113 ? 12.446 -2.324 -4.749 1.00 95.19 113 THR A C 1
ATOM 940 O O . THR A 1 113 ? 12.350 -3.222 -3.921 1.00 95.19 113 THR A O 1
ATOM 943 N N . VAL A 1 114 ? 12.468 -2.560 -6.056 1.00 94.00 114 VAL A N 1
ATOM 944 C CA . VAL A 1 114 ? 12.346 -3.891 -6.646 1.00 94.00 114 VAL A CA 1
ATOM 945 C C . VAL A 1 114 ? 13.694 -4.335 -7.189 1.00 94.00 114 VAL A C 1
ATOM 947 O O . VAL A 1 114 ? 14.256 -3.722 -8.096 1.00 94.00 114 VAL A O 1
ATOM 950 N N . ALA A 1 115 ? 14.208 -5.428 -6.633 1.00 91.31 115 ALA A N 1
ATOM 951 C CA . ALA A 1 115 ? 15.500 -6.007 -6.968 1.00 91.31 115 ALA A CA 1
ATOM 952 C C . ALA A 1 115 ? 15.355 -7.466 -7.418 1.00 91.31 115 ALA A C 1
ATOM 954 O O . ALA A 1 115 ? 14.349 -8.128 -7.169 1.00 91.31 115 ALA A O 1
ATOM 955 N N . GLY A 1 116 ? 16.366 -7.981 -8.115 1.00 89.69 116 GLY A N 1
ATOM 956 C CA . GLY A 1 116 ? 16.375 -9.346 -8.645 1.00 89.69 116 GLY A CA 1
ATOM 957 C C . GLY A 1 116 ? 17.155 -9.452 -9.952 1.00 89.69 116 GLY A C 1
ATOM 958 O O . GLY A 1 116 ? 17.422 -8.444 -10.613 1.00 89.69 116 GLY A O 1
ATOM 959 N N . ASN A 1 117 ? 17.505 -10.677 -10.339 1.00 87.56 117 ASN A N 1
ATOM 960 C CA . ASN A 1 117 ? 18.340 -10.939 -11.513 1.00 87.56 117 ASN A CA 1
ATOM 961 C C . ASN A 1 117 ? 17.671 -10.504 -12.836 1.00 87.56 117 ASN A C 1
ATOM 963 O O . ASN A 1 117 ? 16.482 -10.175 -12.886 1.00 87.56 117 ASN A O 1
ATOM 967 N N . VAL A 1 118 ? 18.429 -10.489 -13.931 1.00 85.50 118 VAL A N 1
ATOM 968 C CA . VAL A 1 118 ? 17.884 -10.338 -15.288 1.00 85.50 118 VAL A CA 1
ATOM 969 C C . VAL A 1 118 ? 16.803 -11.398 -15.535 1.00 85.50 118 VAL A C 1
ATOM 971 O O . VAL A 1 118 ? 16.879 -12.509 -15.016 1.00 85.50 118 VAL A O 1
ATOM 974 N N . ASP A 1 119 ? 15.770 -11.017 -16.287 1.00 85.38 119 ASP A N 1
ATOM 975 C CA . ASP A 1 119 ? 14.663 -11.888 -16.701 1.00 85.38 119 ASP A CA 1
ATOM 976 C C . ASP A 1 119 ? 13.816 -12.485 -15.566 1.00 85.38 119 ASP A C 1
ATOM 978 O O . ASP A 1 119 ? 13.009 -13.380 -15.802 1.00 85.38 119 ASP A O 1
ATOM 982 N N . THR A 1 120 ? 13.898 -11.940 -14.344 1.00 88.25 120 THR A N 1
ATOM 983 C CA . THR A 1 120 ? 13.026 -12.389 -13.245 1.00 88.25 120 THR A CA 1
ATOM 984 C C . THR A 1 120 ? 11.601 -11.845 -13.281 1.00 88.25 120 THR A C 1
ATOM 986 O O . THR A 1 120 ? 10.806 -12.133 -12.394 1.00 88.25 120 THR A O 1
ATOM 989 N N . GLY A 1 121 ? 11.259 -11.055 -14.301 1.00 89.00 121 GLY A N 1
ATOM 990 C CA . GLY A 1 121 ? 9.921 -10.484 -14.450 1.00 89.00 121 GLY A CA 1
ATOM 991 C C . GLY A 1 121 ? 9.652 -9.255 -13.577 1.00 89.00 121 GLY A C 1
ATOM 992 O O . GLY A 1 121 ? 8.495 -8.882 -13.438 1.00 89.00 121 GLY A O 1
ATOM 993 N N . LYS A 1 122 ? 10.686 -8.593 -13.029 1.00 92.00 122 LYS A N 1
ATOM 994 C CA . LYS A 1 122 ? 10.537 -7.385 -12.185 1.00 92.00 122 LYS A CA 1
ATOM 995 C C . LYS A 1 122 ? 9.676 -6.305 -12.827 1.00 92.00 122 LYS A C 1
ATOM 997 O O . LYS A 1 122 ? 8.595 -5.986 -12.346 1.00 92.00 122 LYS A O 1
ATOM 1002 N N . THR A 1 123 ? 10.140 -5.796 -13.962 1.00 91.56 123 THR A N 1
ATOM 1003 C CA . THR A 1 123 ? 9.457 -4.743 -14.710 1.00 91.56 123 THR A CA 1
ATOM 1004 C C . THR A 1 123 ? 8.097 -5.211 -15.222 1.00 91.56 123 THR A C 1
ATOM 1006 O O . THR A 1 123 ? 7.156 -4.427 -15.277 1.00 91.56 123 THR A O 1
ATOM 1009 N N . THR A 1 124 ? 7.962 -6.496 -15.565 1.00 92.00 124 THR A N 1
ATOM 1010 C CA . THR A 1 124 ? 6.677 -7.071 -15.979 1.00 92.00 124 THR A CA 1
ATOM 1011 C C . THR A 1 124 ? 5.660 -7.024 -14.838 1.00 92.00 124 THR A C 1
ATOM 1013 O O . THR A 1 124 ? 4.564 -6.509 -15.037 1.00 92.00 124 THR A O 1
ATOM 1016 N N . LEU A 1 125 ? 6.027 -7.481 -13.634 1.00 91.88 125 LEU A N 1
ATOM 1017 C CA . LEU A 1 125 ? 5.170 -7.426 -12.446 1.00 91.88 125 LEU A CA 1
ATOM 1018 C C . LEU A 1 125 ? 4.774 -5.983 -12.118 1.00 91.88 125 LEU A C 1
ATOM 1020 O O . LEU A 1 125 ? 3.603 -5.703 -11.878 1.00 91.88 125 LEU A O 1
ATOM 1024 N N . LEU A 1 126 ? 5.733 -5.057 -12.170 1.00 92.12 126 LEU A N 1
ATOM 1025 C CA . LEU A 1 126 ? 5.469 -3.636 -11.956 1.00 92.12 126 LEU A CA 1
ATOM 1026 C C . LEU A 1 126 ? 4.515 -3.051 -12.999 1.00 92.12 126 LEU A C 1
ATOM 1028 O O . LEU A 1 126 ? 3.610 -2.304 -12.635 1.00 92.12 126 LEU A O 1
ATOM 1032 N N . GLY A 1 127 ? 4.654 -3.426 -14.271 1.00 90.62 127 GLY A N 1
ATOM 1033 C CA . GLY A 1 127 ? 3.731 -3.011 -15.326 1.00 90.62 127 GLY A CA 1
ATOM 1034 C C . GLY A 1 127 ? 2.303 -3.501 -15.075 1.00 90.62 127 GLY A C 1
ATOM 1035 O O . GLY A 1 127 ? 1.357 -2.736 -15.252 1.00 90.62 127 GLY A O 1
ATOM 1036 N N . VAL A 1 128 ? 2.139 -4.738 -14.596 1.00 90.81 128 VAL A N 1
ATOM 1037 C CA . VAL A 1 128 ? 0.823 -5.291 -14.233 1.00 90.81 128 VAL A CA 1
ATOM 1038 C C . VAL A 1 128 ? 0.222 -4.540 -13.043 1.00 90.81 128 VAL A C 1
ATOM 1040 O O . VAL A 1 128 ? -0.923 -4.100 -13.121 1.00 90.81 128 VAL A O 1
ATOM 1043 N N . LEU A 1 129 ? 0.998 -4.336 -11.972 1.00 90.38 129 LEU A N 1
ATOM 1044 C CA . LEU A 1 129 ? 0.533 -3.665 -10.750 1.00 90.38 129 LEU A CA 1
ATOM 1045 C C . LEU A 1 129 ? 0.169 -2.193 -10.974 1.00 90.38 129 LEU A C 1
ATOM 1047 O O . LEU A 1 129 ? -0.784 -1.692 -10.386 1.00 90.38 129 LEU A O 1
ATOM 1051 N N . THR A 1 130 ? 0.925 -1.488 -11.814 1.00 89.12 130 THR A N 1
ATOM 1052 C CA . THR A 1 130 ? 0.755 -0.042 -12.014 1.00 89.12 130 THR A CA 1
ATOM 1053 C C . THR A 1 130 ? -0.320 0.287 -13.040 1.00 89.12 130 THR A C 1
ATOM 1055 O O . THR A 1 130 ? -1.032 1.275 -12.865 1.00 89.12 130 THR A O 1
ATOM 1058 N N . HIS A 1 131 ? -0.471 -0.533 -14.084 1.00 85.81 131 HIS A N 1
ATOM 1059 C CA . HIS A 1 131 ? -1.450 -0.307 -15.148 1.00 85.81 131 HIS A CA 1
ATOM 1060 C C . HIS A 1 131 ? -2.726 -1.132 -15.015 1.00 85.81 131 HIS A C 1
ATOM 1062 O O . HIS A 1 131 ? -3.627 -0.933 -15.822 1.00 85.81 131 HIS A O 1
ATOM 1068 N N . ASN A 1 132 ? -2.813 -2.043 -14.041 1.00 84.19 132 ASN A N 1
ATOM 1069 C CA . ASN A 1 132 ? -3.947 -2.953 -13.871 1.00 84.19 132 ASN A CA 1
ATOM 1070 C C . ASN A 1 132 ? -4.293 -3.718 -15.168 1.00 84.19 132 ASN A C 1
ATOM 1072 O O . ASN A 1 132 ? -5.453 -3.914 -15.521 1.00 84.19 132 ASN A O 1
ATOM 1076 N N . THR A 1 133 ? -3.263 -4.109 -15.925 1.00 83.94 133 THR A N 1
ATOM 1077 C CA . THR A 1 133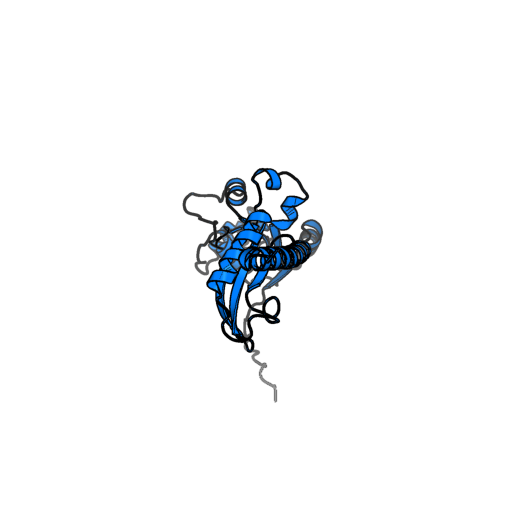 ? -3.408 -4.885 -17.163 1.00 83.94 133 THR A CA 1
ATOM 1078 C C . THR A 1 133 ? -2.584 -6.152 -17.073 1.00 83.94 133 T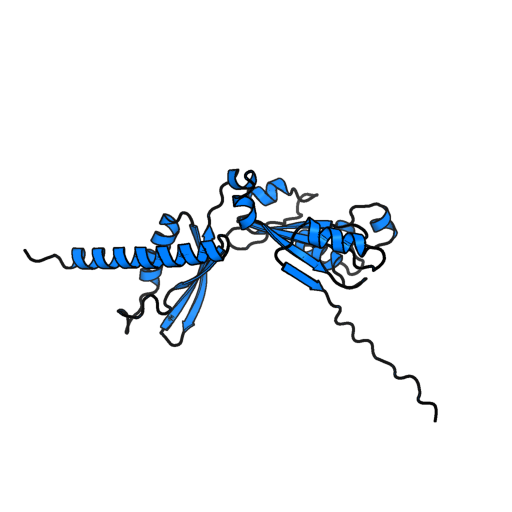HR A C 1
ATOM 1080 O O . THR A 1 133 ? -1.386 -6.062 -16.810 1.00 83.94 133 THR A O 1
ATOM 1083 N N . SER A 1 134 ? -3.203 -7.301 -17.347 1.00 86.50 134 SER A N 1
ATOM 1084 C CA . SER A 1 134 ? -2.485 -8.574 -17.440 1.00 86.50 134 SER A CA 1
ATOM 1085 C C . SER A 1 134 ? -1.408 -8.517 -18.526 1.00 86.50 134 SER A C 1
ATOM 1087 O O . SER A 1 134 ? -1.609 -7.890 -19.570 1.00 86.50 134 SER A O 1
ATOM 1089 N N . ASP A 1 135 ? -0.272 -9.167 -18.276 1.00 87.06 135 ASP A N 1
ATOM 1090 C CA . ASP A 1 135 ? 0.765 -9.341 -19.288 1.00 87.06 135 ASP A CA 1
ATOM 1091 C C . ASP A 1 135 ? 0.356 -10.466 -20.248 1.00 87.06 135 ASP A C 1
ATOM 1093 O O . ASP A 1 135 ? -0.152 -11.510 -19.843 1.00 87.06 135 ASP A O 1
ATOM 1097 N N . ASP A 1 136 ? 0.596 -10.260 -21.536 1.00 89.62 136 ASP A N 1
ATOM 1098 C CA . ASP A 1 136 ? 0.330 -11.229 -22.608 1.00 89.62 136 ASP A CA 1
ATOM 1099 C C . ASP A 1 136 ? 1.441 -12.284 -22.775 1.00 89.62 136 ASP A C 1
ATOM 1101 O O . ASP A 1 136 ? 1.443 -13.047 -23.744 1.00 89.62 136 ASP A O 1
ATOM 1105 N N . GLY A 1 137 ? 2.436 -12.298 -21.880 1.00 83.94 137 GLY A N 1
ATOM 1106 C CA . GLY A 1 137 ? 3.618 -13.155 -21.972 1.00 83.94 137 GLY A CA 1
ATOM 1107 C C . GLY A 1 137 ? 4.607 -12.733 -23.063 1.00 83.94 137 GLY A C 1
ATOM 1108 O O . GLY A 1 137 ? 5.641 -13.378 -23.238 1.00 83.94 137 GLY A O 1
ATOM 1109 N N . ARG A 1 138 ? 4.328 -11.646 -23.794 1.00 85.12 138 ARG A N 1
ATOM 1110 C CA . ARG A 1 138 ? 5.219 -11.051 -24.804 1.00 85.12 138 ARG A CA 1
ATOM 1111 C C . ARG A 1 138 ? 5.833 -9.739 -24.314 1.00 85.12 138 ARG A C 1
ATOM 1113 O O . ARG A 1 138 ? 6.514 -9.047 -25.070 1.00 85.12 138 ARG A O 1
ATOM 1120 N N . GLY A 1 139 ? 5.643 -9.418 -23.033 1.00 84.06 139 GLY A N 1
ATOM 1121 C CA . GLY A 1 139 ? 6.174 -8.222 -22.395 1.00 84.06 139 GLY A CA 1
ATOM 1122 C C . GLY A 1 139 ? 5.372 -6.963 -22.706 1.00 84.06 139 GLY A C 1
ATOM 1123 O O . GLY A 1 139 ? 5.946 -5.876 -22.663 1.00 84.06 139 GLY A O 1
ATOM 1124 N N . SER A 1 140 ? 4.078 -7.075 -23.014 1.00 88.06 140 SER A N 1
ATOM 1125 C CA . SER A 1 140 ? 3.186 -5.918 -23.174 1.00 88.06 140 SER A CA 1
ATOM 1126 C C . SER A 1 140 ? 3.139 -5.035 -21.923 1.00 88.06 140 SER A C 1
ATOM 1128 O O . SER A 1 140 ? 3.183 -3.810 -22.047 1.00 88.06 140 SER A O 1
ATOM 1130 N N . ALA A 1 141 ? 3.123 -5.622 -20.722 1.00 89.50 141 ALA A N 1
ATOM 1131 C CA . ALA A 1 141 ? 3.179 -4.876 -19.467 1.00 89.50 141 ALA A CA 1
ATOM 1132 C C . ALA A 1 141 ? 4.558 -4.231 -19.264 1.00 89.50 141 ALA A C 1
ATOM 1134 O O . ALA A 1 141 ? 4.649 -3.061 -18.896 1.00 89.50 141 ALA A O 1
ATOM 1135 N N . ARG A 1 142 ? 5.637 -4.958 -19.587 1.00 89.81 142 ARG A N 1
ATOM 1136 C CA . ARG A 1 142 ? 7.017 -4.450 -19.511 1.00 89.81 142 ARG A CA 1
ATOM 1137 C C . ARG A 1 142 ? 7.247 -3.264 -20.450 1.00 89.81 142 ARG A C 1
ATOM 1139 O O . ARG A 1 142 ? 7.858 -2.281 -20.046 1.00 89.81 142 ARG A O 1
ATOM 1146 N N . SER A 1 143 ? 6.742 -3.327 -21.679 1.00 88.44 143 SER A N 1
ATOM 1147 C CA . SER A 1 143 ? 6.929 -2.274 -22.683 1.00 88.44 143 SER A CA 1
ATOM 1148 C C . SER A 1 143 ? 6.311 -0.935 -22.279 1.00 88.44 143 SER A C 1
ATOM 1150 O O . SER A 1 143 ? 6.820 0.110 -22.675 1.00 88.44 143 SER A O 1
ATOM 1152 N N . LYS A 1 144 ? 5.257 -0.944 -21.449 1.00 86.81 144 LYS A N 1
ATOM 1153 C CA . LYS A 1 144 ? 4.649 0.278 -20.892 1.00 86.81 144 LYS A CA 1
ATOM 1154 C C . LYS A 1 144 ? 5.549 0.990 -19.875 1.00 86.81 144 LYS A C 1
ATOM 1156 O O . LYS A 1 144 ? 5.329 2.165 -19.604 1.00 86.81 144 LYS A O 1
ATOM 1161 N N . MET A 1 145 ? 6.552 0.293 -19.338 1.00 88.19 145 MET A N 1
ATOM 1162 C CA . MET A 1 145 ? 7.460 0.796 -18.302 1.00 88.19 145 MET A CA 1
ATOM 1163 C C . MET A 1 145 ? 8.789 1.326 -18.847 1.00 88.19 145 MET A C 1
ATOM 1165 O O . MET A 1 145 ? 9.590 1.848 -18.075 1.00 88.19 145 MET A O 1
ATOM 1169 N N . PHE A 1 146 ? 9.053 1.199 -20.151 1.00 88.81 146 PHE A N 1
ATOM 1170 C CA . PHE A 1 146 ? 10.303 1.678 -20.738 1.00 88.81 146 PHE A CA 1
ATOM 1171 C C . PHE A 1 146 ? 10.355 3.204 -20.806 1.00 88.81 146 PHE A C 1
ATOM 1173 O O . PHE A 1 146 ? 9.465 3.855 -21.354 1.00 88.81 146 PHE A O 1
ATOM 1180 N N . ASN A 1 147 ? 11.456 3.768 -20.312 1.00 83.75 147 ASN A N 1
ATOM 1181 C CA . ASN A 1 147 ? 11.685 5.212 -20.291 1.00 83.75 147 ASN A CA 1
ATOM 1182 C C . ASN A 1 147 ? 12.453 5.696 -21.525 1.00 83.75 147 ASN A C 1
ATOM 1184 O O . ASN A 1 147 ? 12.376 6.869 -21.896 1.00 83.75 147 ASN A O 1
ATOM 1188 N N . HIS A 1 148 ? 13.210 4.803 -22.169 1.00 86.62 148 HIS A N 1
ATOM 1189 C CA . HIS A 1 148 ? 14.118 5.164 -23.253 1.00 86.62 148 HIS A CA 1
ATOM 1190 C C . HIS A 1 148 ? 13.957 4.285 -24.495 1.00 86.62 148 HIS A C 1
ATOM 1192 O O . HIS A 1 148 ? 13.645 3.098 -24.420 1.00 86.62 148 HIS A O 1
ATOM 1198 N N . LYS A 1 149 ? 14.266 4.858 -25.667 1.00 87.12 149 LYS A N 1
ATOM 1199 C CA . LYS A 1 149 ? 14.181 4.160 -26.962 1.00 87.12 149 LYS A CA 1
ATOM 1200 C C . LYS A 1 149 ? 15.038 2.891 -27.015 1.00 87.12 149 LYS A C 1
ATOM 1202 O O . LYS A 1 149 ? 14.626 1.905 -27.616 1.00 87.12 149 LYS A O 1
ATOM 1207 N N . HIS A 1 150 ? 16.214 2.895 -26.384 1.00 86.12 150 HIS A N 1
ATOM 1208 C CA . HIS A 1 150 ? 17.089 1.721 -26.351 1.00 86.12 150 HIS A CA 1
ATOM 1209 C C . HIS A 1 150 ? 16.547 0.592 -25.465 1.00 86.12 150 HIS A C 1
ATOM 1211 O O . HIS A 1 150 ? 16.848 -0.568 -25.732 1.00 86.12 150 HIS A O 1
ATOM 1217 N N . GLU A 1 151 ? 15.720 0.890 -24.460 1.00 87.56 151 GLU A N 1
ATOM 1218 C CA . GLU A 1 151 ? 15.032 -0.139 -23.665 1.00 87.56 151 GLU A CA 1
ATOM 1219 C C . GLU A 1 151 ? 13.956 -0.830 -24.501 1.00 87.56 151 GLU A C 1
ATOM 1221 O O . GLU A 1 151 ? 13.886 -2.056 -24.518 1.00 87.56 151 GLU A O 1
ATOM 1226 N N . ALA A 1 152 ? 13.210 -0.057 -25.297 1.00 87.44 152 ALA A N 1
ATOM 1227 C CA . ALA A 1 152 ? 12.255 -0.602 -26.259 1.00 87.44 152 ALA A CA 1
ATOM 1228 C C . ALA A 1 152 ? 12.938 -1.450 -27.348 1.00 87.44 152 ALA A C 1
ATOM 1230 O O . ALA A 1 152 ? 12.437 -2.516 -27.693 1.00 87.44 152 ALA A O 1
ATOM 1231 N N . ALA A 1 153 ? 14.098 -1.018 -27.854 1.00 87.12 153 ALA A N 1
ATOM 1232 C CA . ALA A 1 153 ? 14.839 -1.754 -28.880 1.00 87.12 153 ALA A CA 1
ATOM 1233 C C . ALA A 1 153 ? 15.458 -3.063 -28.359 1.00 87.12 153 ALA A C 1
ATOM 1235 O O . ALA A 1 153 ? 15.485 -4.063 -29.069 1.00 87.12 153 ALA A O 1
ATOM 1236 N N . THR A 1 154 ? 15.974 -3.059 -27.126 1.00 86.00 154 THR A N 1
ATOM 1237 C CA . THR A 1 154 ? 16.647 -4.229 -26.530 1.00 86.00 154 THR A CA 1
ATOM 1238 C C . THR A 1 154 ? 15.706 -5.138 -25.742 1.00 86.00 154 THR A C 1
ATOM 1240 O O . THR A 1 154 ? 16.078 -6.264 -25.413 1.00 86.00 154 THR A O 1
ATOM 1243 N N . GLY A 1 155 ? 14.514 -4.654 -25.387 1.00 84.25 155 GLY A N 1
ATOM 1244 C CA . GLY A 1 155 ? 13.587 -5.334 -24.486 1.00 84.25 155 GLY A CA 1
ATOM 1245 C C . GLY A 1 155 ? 14.077 -5.418 -23.035 1.00 84.25 155 GLY A C 1
ATOM 1246 O O . GLY A 1 155 ? 13.544 -6.219 -22.265 1.00 84.25 155 GLY A O 1
ATOM 1247 N N . ARG A 1 156 ? 15.093 -4.633 -22.649 1.00 85.12 156 ARG A N 1
ATOM 1248 C CA . ARG A 1 156 ? 15.727 -4.666 -21.321 1.00 85.12 156 ARG A CA 1
ATOM 1249 C C . ARG A 1 156 ? 15.609 -3.319 -20.619 1.00 85.12 156 ARG A C 1
ATOM 1251 O O . ARG A 1 156 ? 15.865 -2.284 -21.225 1.00 85.12 156 ARG A O 1
ATOM 1258 N N . THR A 1 157 ? 15.310 -3.344 -19.322 1.00 84.75 157 THR A N 1
ATOM 1259 C CA . THR A 1 157 ? 15.409 -2.155 -18.469 1.00 84.75 157 THR A CA 1
ATOM 1260 C C . THR A 1 157 ? 16.865 -1.861 -18.122 1.00 84.75 157 THR A C 1
ATOM 1262 O O . THR A 1 157 ? 17.642 -2.747 -17.758 1.00 84.75 157 THR A O 1
ATOM 1265 N N . SER A 1 158 ? 17.245 -0.598 -18.287 1.00 84.50 158 SER A N 1
ATOM 1266 C CA . SER A 1 158 ? 18.611 -0.087 -18.106 1.00 84.50 158 SER A CA 1
ATOM 1267 C C . SER A 1 158 ? 18.671 1.137 -17.189 1.00 84.50 158 SER A C 1
ATOM 1269 O O . SER A 1 158 ? 19.741 1.491 -16.693 1.00 84.50 158 SER A O 1
ATOM 1271 N N . SER A 1 159 ? 17.521 1.777 -16.977 1.00 85.75 159 SER A N 1
ATOM 1272 C CA . SER A 1 159 ? 17.310 2.945 -16.131 1.00 85.75 159 SER A CA 1
ATOM 1273 C C . SER A 1 159 ? 16.570 2.576 -14.844 1.00 85.75 159 SER A C 1
ATOM 1275 O O . SER A 1 159 ? 16.015 1.484 -14.726 1.00 85.75 159 SER A O 1
ATOM 1277 N N . ILE A 1 160 ? 16.582 3.491 -13.872 1.00 89.25 160 ILE A N 1
ATOM 1278 C CA . ILE A 1 160 ? 15.717 3.396 -12.692 1.00 89.25 160 ILE A CA 1
ATOM 1279 C C . ILE A 1 160 ? 14.342 3.917 -13.101 1.00 89.25 160 ILE A C 1
ATOM 1281 O O . ILE A 1 160 ? 14.217 5.076 -13.501 1.00 89.25 160 ILE A O 1
ATOM 1285 N N . GLY A 1 161 ? 13.324 3.069 -13.005 1.00 88.62 161 GLY A N 1
ATOM 1286 C CA . GLY A 1 161 ? 11.934 3.461 -13.216 1.00 88.62 161 GLY A CA 1
ATOM 1287 C C . GLY A 1 161 ? 11.253 3.722 -11.881 1.00 88.62 161 GLY A C 1
ATOM 1288 O O . GLY A 1 161 ? 11.345 2.898 -10.981 1.00 88.62 161 GLY A O 1
ATOM 1289 N N . VAL A 1 162 ? 10.546 4.839 -11.743 1.00 89.75 162 VAL A N 1
ATOM 1290 C CA . VAL A 1 162 ? 9.660 5.068 -10.594 1.00 89.75 162 VAL A CA 1
ATOM 1291 C C . VAL A 1 162 ? 8.237 5.012 -11.102 1.00 89.75 162 VAL A C 1
ATOM 1293 O O . VAL A 1 162 ? 7.914 5.667 -12.086 1.00 89.75 162 VAL A O 1
ATOM 1296 N N . ASN A 1 163 ? 7.390 4.237 -10.443 1.00 89.69 163 ASN A N 1
ATOM 1297 C CA . ASN A 1 163 ? 5.963 4.192 -10.719 1.00 89.69 163 ASN A CA 1
ATOM 1298 C C . ASN A 1 163 ? 5.196 4.217 -9.403 1.00 89.69 163 ASN A C 1
ATOM 1300 O O . ASN A 1 163 ? 5.723 3.816 -8.371 1.00 89.69 163 ASN A O 1
ATOM 1304 N N . ILE A 1 164 ? 3.951 4.681 -9.429 1.00 89.56 164 ILE A N 1
ATOM 1305 C CA . ILE A 1 164 ? 3.141 4.804 -8.218 1.00 89.56 164 ILE A CA 1
ATOM 1306 C C . ILE A 1 164 ? 1.830 4.033 -8.339 1.00 89.56 164 ILE A C 1
ATOM 1308 O O . ILE A 1 164 ? 1.216 3.979 -9.407 1.00 89.56 164 ILE A O 1
ATOM 1312 N N . VAL A 1 165 ? 1.402 3.462 -7.218 1.00 91.62 165 VAL A N 1
ATOM 1313 C CA . VAL A 1 165 ? 0.082 2.858 -7.035 1.00 91.62 165 VAL A CA 1
ATOM 1314 C C . VAL A 1 165 ? -0.624 3.595 -5.906 1.00 91.62 165 VAL A C 1
ATOM 1316 O O . VAL A 1 165 ? -0.092 3.697 -4.802 1.00 91.62 165 VAL A O 1
ATOM 1319 N N . GLY A 1 166 ? -1.793 4.156 -6.194 1.00 90.31 166 GLY A N 1
ATOM 1320 C CA . GLY A 1 166 ? -2.609 4.880 -5.227 1.00 90.31 166 GLY A CA 1
ATOM 1321 C C . GLY A 1 166 ? -3.719 3.995 -4.682 1.00 90.31 166 GLY A C 1
ATOM 1322 O O . GLY A 1 166 ? -4.362 3.270 -5.440 1.00 90.31 166 GLY A O 1
ATOM 1323 N N . PHE A 1 167 ? -3.970 4.095 -3.384 1.00 89.25 167 PHE A N 1
ATOM 1324 C CA . PHE A 1 167 ? -5.075 3.428 -2.711 1.00 89.25 167 PHE A CA 1
ATOM 1325 C C . PHE A 1 167 ? -5.980 4.461 -2.061 1.00 89.25 167 PHE A C 1
ATOM 1327 O O . PHE A 1 167 ? -5.501 5.434 -1.468 1.00 89.25 167 PHE A O 1
ATOM 1334 N N . ASP A 1 168 ? -7.285 4.239 -2.154 1.00 87.94 168 ASP A N 1
ATOM 1335 C CA . ASP A 1 168 ? -8.236 4.984 -1.345 1.00 87.94 168 ASP A CA 1
ATOM 1336 C C . ASP A 1 168 ? -8.171 4.533 0.123 1.00 87.94 168 ASP A C 1
ATOM 1338 O O . ASP A 1 168 ? -7.412 3.641 0.532 1.00 87.94 168 ASP A O 1
ATOM 1342 N N . TYR A 1 169 ? -8.97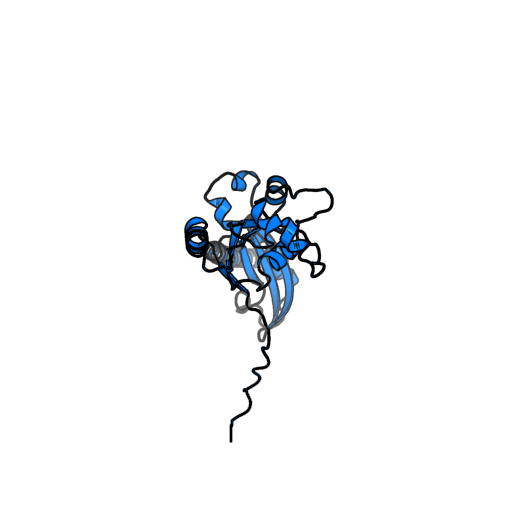1 5.192 0.946 1.00 83.56 169 TYR A N 1
ATOM 1343 C CA . TYR A 1 169 ? -9.106 4.850 2.346 1.00 83.56 169 TYR A CA 1
ATOM 1344 C C . TYR A 1 169 ? -9.628 3.418 2.551 1.00 83.56 169 TYR A C 1
ATOM 1346 O O . TYR A 1 169 ? -9.094 2.714 3.406 1.00 83.56 169 TYR A O 1
ATOM 1354 N N . ALA A 1 170 ? -10.584 2.957 1.736 1.00 85.75 170 ALA A N 1
ATOM 1355 C CA . ALA A 1 170 ? -11.142 1.602 1.775 1.00 85.75 170 ALA A CA 1
ATOM 1356 C C . ALA A 1 170 ? -10.132 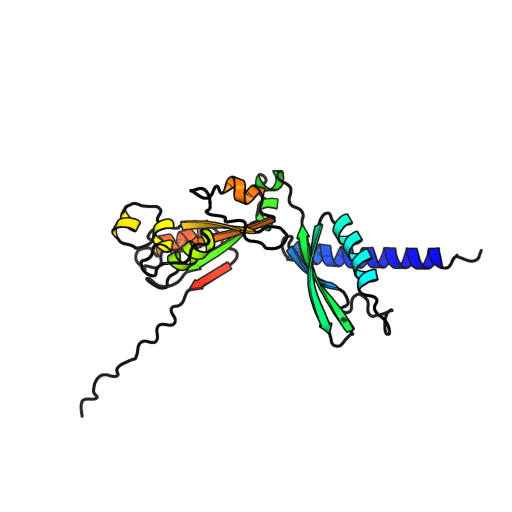0.511 1.364 1.00 85.75 170 ALA A C 1
ATOM 1358 O O . ALA A 1 170 ? -10.298 -0.653 1.714 1.00 85.75 170 ALA A O 1
ATOM 1359 N N . GLY A 1 171 ? -9.031 0.882 0.708 1.00 85.25 171 GLY A N 1
ATOM 1360 C CA . GLY A 1 171 ? -8.019 -0.032 0.181 1.00 85.25 171 GLY A CA 1
ATOM 1361 C C . GLY A 1 171 ? -8.228 -0.413 -1.285 1.00 85.25 171 GLY A C 1
ATOM 1362 O O . GLY A 1 171 ? -7.513 -1.280 -1.782 1.00 85.25 171 GLY A O 1
ATOM 1363 N N . ASN A 1 172 ? -9.158 0.226 -1.994 1.00 88.62 172 ASN A N 1
ATOM 1364 C CA . ASN A 1 172 ? -9.321 0.027 -3.428 1.00 88.62 172 ASN A CA 1
ATOM 1365 C C . ASN A 1 172 ? -8.182 0.706 -4.191 1.00 88.62 172 ASN A C 1
ATOM 1367 O O . ASN A 1 172 ? -7.745 1.810 -3.854 1.00 88.62 172 ASN A O 1
ATOM 1371 N N . CYS A 1 173 ? -7.726 0.051 -5.256 1.00 89.44 173 CYS A N 1
ATOM 1372 C CA . CYS A 1 173 ? -6.717 0.603 -6.148 1.00 89.44 173 CYS A CA 1
ATOM 1373 C C . CYS A 1 173 ? -7.320 1.722 -7.010 1.00 89.44 173 CYS A C 1
ATOM 1375 O O . CYS A 1 173 ? -8.324 1.525 -7.693 1.00 89.44 173 CYS A O 1
ATOM 1377 N N . LEU A 1 174 ? -6.684 2.892 -7.000 1.00 88.94 174 LEU A N 1
ATOM 1378 C CA . LEU A 1 174 ? -7.092 4.072 -7.765 1.00 88.94 174 LEU A CA 1
ATOM 1379 C C . LEU A 1 174 ? -6.434 4.145 -9.151 1.00 88.94 174 LEU A C 1
ATOM 1381 O O . LEU A 1 174 ? -6.768 5.025 -9.950 1.00 88.94 174 LEU A O 1
ATOM 1385 N N . ASN A 1 175 ? -5.500 3.237 -9.451 1.00 86.88 175 ASN A N 1
ATOM 1386 C CA . ASN A 1 175 ? -4.852 3.151 -10.754 1.00 86.88 175 ASN A CA 1
ATOM 1387 C C . ASN A 1 175 ? -5.836 2.587 -11.782 1.00 86.88 175 ASN A C 1
ATOM 1389 O O . ASN A 1 175 ? -5.919 1.377 -11.981 1.00 86.88 175 ASN A O 1
ATOM 1393 N N . ASN A 1 176 ? -6.575 3.476 -12.446 1.00 75.06 176 ASN A N 1
ATOM 1394 C CA . ASN A 1 176 ? -7.476 3.096 -13.522 1.00 75.06 176 ASN A CA 1
ATOM 1395 C C . ASN A 1 176 ? -6.918 3.553 -14.888 1.00 75.06 176 ASN A C 1
ATOM 1397 O O . ASN A 1 176 ? -6.769 4.761 -15.107 1.00 75.06 176 ASN A O 1
ATOM 1401 N N . PRO A 1 177 ? -6.575 2.629 -15.808 1.00 61.62 177 PRO A N 1
ATOM 1402 C CA . PRO A 1 177 ? -5.977 2.956 -17.106 1.00 61.62 177 PRO A CA 1
ATOM 1403 C C . PRO A 1 177 ? -6.974 3.487 -18.153 1.00 61.62 177 PRO A C 1
ATOM 1405 O O . PRO A 1 177 ? -6.548 3.810 -19.263 1.00 61.62 177 PRO A O 1
ATOM 1408 N N . ASP A 1 178 ? -8.270 3.595 -17.829 1.00 55.75 178 ASP A N 1
ATOM 1409 C CA . ASP A 1 178 ? -9.381 3.810 -18.775 1.00 55.75 178 ASP A CA 1
ATOM 1410 C C . ASP A 1 178 ? -9.231 4.991 -19.755 1.00 55.75 178 ASP A C 1
ATOM 1412 O O . ASP A 1 178 ? -9.935 5.037 -20.764 1.00 55.75 178 ASP A O 1
ATOM 1416 N N . ARG A 1 179 ? -8.342 5.967 -19.506 1.00 47.38 179 ARG A N 1
ATOM 1417 C CA . ARG A 1 179 ? -8.166 7.144 -20.380 1.00 47.38 179 ARG A CA 1
ATOM 1418 C C . ARG A 1 179 ? -6.717 7.635 -20.485 1.00 47.38 179 ARG A C 1
ATOM 1420 O O . ARG A 1 179 ? -6.428 8.799 -20.218 1.00 47.38 179 ARG A O 1
ATOM 1427 N N . GLY A 1 180 ? -5.807 6.770 -20.931 1.00 57.84 180 GLY A N 1
ATOM 1428 C CA . GLY A 1 180 ? -4.463 7.177 -21.365 1.00 57.84 180 GLY A CA 1
ATOM 1429 C C . GLY A 1 180 ? -3.388 7.130 -20.273 1.00 57.84 180 GLY A C 1
ATOM 1430 O O . GLY A 1 180 ? -3.405 6.261 -19.406 1.00 57.84 180 GLY A O 1
ATOM 1431 N N . LYS A 1 181 ? -2.386 8.018 -20.363 1.00 62.66 181 LYS A N 1
ATOM 1432 C CA . LYS A 1 181 ? -1.234 8.039 -19.444 1.00 62.66 181 LYS A CA 1
ATOM 1433 C C . LYS A 1 181 ? -1.712 8.394 -18.030 1.00 62.66 181 LYS A C 1
ATOM 1435 O O . LYS A 1 181 ? -2.382 9.409 -17.857 1.00 62.66 181 LYS A O 1
ATOM 1440 N N . LEU A 1 182 ? -1.363 7.568 -17.040 1.00 68.06 182 LEU A N 1
ATOM 1441 C CA . LEU A 1 182 ? -1.708 7.799 -15.633 1.00 68.06 182 LEU A CA 1
ATOM 1442 C C . LEU A 1 182 ? -1.221 9.186 -15.192 1.00 68.06 182 LEU A C 1
ATOM 1444 O O . LEU A 1 182 ? -0.034 9.496 -15.296 1.00 68.06 182 LEU A O 1
ATOM 1448 N N . ASP A 1 183 ? -2.146 10.010 -14.704 1.00 78.50 183 ASP A N 1
ATOM 1449 C CA . ASP A 1 183 ? -1.859 11.336 -14.164 1.00 78.50 183 ASP A CA 1
ATOM 1450 C C . ASP A 1 183 ? -1.555 11.211 -12.670 1.00 78.50 183 ASP A C 1
ATOM 1452 O O . ASP A 1 183 ? -2.447 11.034 -11.835 1.00 78.50 183 ASP A O 1
ATOM 1456 N N . TRP A 1 184 ? -0.266 11.270 -12.344 1.00 79.56 184 TRP A N 1
ATOM 1457 C CA . TRP A 1 184 ? 0.227 11.025 -10.992 1.00 79.56 184 TRP A CA 1
ATOM 1458 C C . TRP A 1 184 ? -0.262 12.084 -10.006 1.00 79.56 184 TRP A C 1
ATOM 1460 O O . TRP A 1 184 ? -0.503 11.770 -8.846 1.00 79.56 184 TRP A O 1
ATOM 1470 N N . GLN A 1 185 ? -0.476 13.321 -10.462 1.00 79.94 185 GLN A N 1
ATOM 1471 C CA . GLN A 1 185 ? -0.969 14.394 -9.601 1.00 79.94 185 GLN A CA 1
ATOM 1472 C C . GLN A 1 185 ? -2.416 14.135 -9.188 1.00 79.94 185 GLN A C 1
ATOM 1474 O O . GLN A 1 185 ? -2.760 14.266 -8.015 1.00 79.94 185 GLN A O 1
ATOM 1479 N N . LYS A 1 186 ? -3.265 13.717 -10.136 1.00 81.94 186 LYS A N 1
ATOM 1480 C CA . LYS A 1 186 ? -4.658 13.349 -9.838 1.00 81.94 186 LYS A CA 1
ATOM 1481 C C . LYS A 1 186 ? -4.751 12.122 -8.944 1.00 81.94 186 LYS A C 1
ATOM 1483 O O . LYS A 1 186 ? -5.628 12.079 -8.087 1.00 81.94 186 LYS A O 1
ATOM 1488 N N . LEU A 1 187 ? -3.869 11.145 -9.151 1.00 84.44 187 LEU A N 1
ATOM 1489 C CA . LEU A 1 187 ? -3.806 9.952 -8.316 1.00 84.44 187 LEU A CA 1
ATOM 1490 C C . LEU A 1 187 ? -3.446 10.322 -6.876 1.00 84.44 187 LEU A C 1
ATOM 1492 O O . LEU A 1 187 ? -4.189 9.966 -5.970 1.00 84.44 187 LEU A O 1
ATOM 1496 N N . CYS A 1 188 ? -2.373 11.093 -6.678 1.00 81.19 188 CYS A N 1
ATOM 1497 C CA . CYS A 1 188 ? -1.953 11.549 -5.355 1.00 81.19 188 CYS A CA 1
ATOM 1498 C C . CYS A 1 188 ? -3.066 12.320 -4.635 1.00 81.19 188 CYS A C 1
ATOM 1500 O O . CYS A 1 188 ? -3.347 12.011 -3.489 1.00 81.19 188 CYS A O 1
ATOM 1502 N N . LYS A 1 189 ? -3.777 13.229 -5.317 1.00 80.81 189 LYS A N 1
ATOM 1503 C CA . LYS A 1 189 ? -4.885 13.992 -4.707 1.00 80.81 189 LYS A CA 1
ATOM 1504 C C . LYS A 1 189 ? -6.040 13.131 -4.191 1.00 80.81 189 LYS A C 1
ATOM 1506 O O . LYS A 1 189 ? -6.713 13.520 -3.250 1.00 80.81 189 LYS A O 1
ATOM 1511 N N . LYS A 1 190 ? -6.314 11.996 -4.836 1.00 83.25 190 LYS A N 1
ATOM 1512 C CA . LYS A 1 190 ? -7.410 11.092 -4.444 1.00 83.25 190 LYS A CA 1
ATOM 1513 C C . LYS A 1 190 ? -6.961 9.986 -3.494 1.00 83.25 190 LYS A C 1
ATOM 1515 O O . LYS A 1 190 ? -7.801 9.346 -2.869 1.00 83.25 190 LYS A O 1
ATOM 1520 N N . ALA A 1 191 ? -5.663 9.707 -3.450 1.00 85.62 191 ALA A N 1
ATOM 1521 C CA . ALA A 1 191 ? -5.112 8.585 -2.719 1.00 85.62 191 ALA A CA 1
ATOM 1522 C C . ALA A 1 191 ? -4.942 8.923 -1.240 1.00 85.62 191 ALA A C 1
ATOM 1524 O O . ALA A 1 191 ? -4.281 9.888 -0.876 1.00 85.62 191 ALA A O 1
ATOM 1525 N N . SER A 1 192 ? -5.466 8.052 -0.383 1.00 83.38 192 SER A N 1
ATOM 1526 C CA . SER A 1 192 ? -5.192 8.074 1.054 1.00 83.38 192 SER A CA 1
ATOM 1527 C C . SER A 1 192 ? -3.867 7.378 1.393 1.00 83.38 192 SER A C 1
ATOM 1529 O O . SER A 1 192 ? -3.347 7.541 2.493 1.00 83.38 192 SER A O 1
ATOM 1531 N N . LYS A 1 193 ? -3.320 6.577 0.468 1.00 85.06 193 LYS A N 1
ATOM 1532 C CA . LYS A 1 193 ? -1.984 5.974 0.557 1.00 85.06 193 LYS A CA 1
ATOM 1533 C C . LYS A 1 193 ? -1.383 5.827 -0.832 1.00 85.06 193 LYS A C 1
ATOM 1535 O O . LYS A 1 193 ? -2.078 5.428 -1.764 1.00 85.06 193 LYS A O 1
ATOM 1540 N N . VAL A 1 194 ? -0.087 6.083 -0.967 1.00 88.50 194 VAL A N 1
ATOM 1541 C CA . VAL A 1 194 ? 0.637 5.880 -2.224 1.00 88.50 194 VAL A CA 1
ATOM 1542 C C . VAL A 1 194 ? 1.791 4.915 -1.990 1.00 88.50 194 VAL A C 1
ATOM 1544 O O . VAL A 1 194 ? 2.601 5.095 -1.086 1.00 88.50 194 VAL A O 1
ATOM 1547 N N . VAL A 1 195 ? 1.893 3.892 -2.826 1.00 91.56 195 VAL A N 1
ATOM 1548 C CA . VAL A 1 195 ? 3.048 2.997 -2.866 1.00 91.56 195 VAL A CA 1
ATOM 1549 C C . VAL A 1 195 ? 3.889 3.375 -4.074 1.00 91.56 195 VAL A C 1
ATOM 1551 O O . VAL A 1 195 ? 3.427 3.302 -5.210 1.00 91.56 195 VAL A O 1
ATOM 1554 N N . SER A 1 196 ? 5.122 3.805 -3.825 1.00 91.88 196 SER A N 1
ATOM 1555 C CA . SER A 1 196 ? 6.099 4.094 -4.870 1.00 91.88 196 SER A CA 1
ATOM 1556 C C . SER A 1 196 ? 6.941 2.854 -5.121 1.00 91.88 196 SER A C 1
ATOM 1558 O O . SER A 1 196 ? 7.596 2.349 -4.213 1.00 91.88 196 SER A O 1
ATOM 1560 N N . LEU A 1 197 ? 6.905 2.362 -6.350 1.00 93.69 197 LEU A N 1
ATOM 1561 C CA . LEU A 1 197 ? 7.614 1.185 -6.817 1.00 93.69 197 LEU A CA 1
ATOM 1562 C C . LEU A 1 197 ? 8.814 1.637 -7.651 1.00 93.69 197 LEU A C 1
ATOM 1564 O O . LEU A 1 197 ? 8.654 2.252 -8.708 1.00 93.69 197 LEU A O 1
ATOM 1568 N N . ILE A 1 198 ? 10.013 1.340 -7.161 1.00 93.38 198 ILE A N 1
ATOM 1569 C CA . ILE A 1 198 ? 11.281 1.737 -7.773 1.00 93.38 198 ILE A CA 1
ATOM 1570 C C . ILE A 1 198 ? 11.874 0.507 -8.467 1.00 93.38 198 ILE A C 1
ATOM 1572 O O . ILE A 1 198 ? 12.413 -0.383 -7.812 1.00 93.38 198 ILE A O 1
ATOM 1576 N N . ASP A 1 199 ? 11.755 0.443 -9.791 1.00 92.62 199 ASP A N 1
ATOM 1577 C CA . ASP A 1 199 ? 12.330 -0.617 -10.621 1.00 92.62 199 ASP A CA 1
ATOM 1578 C C . ASP A 1 199 ? 13.840 -0.416 -10.754 1.00 92.62 199 ASP A C 1
ATOM 1580 O O . ASP A 1 199 ? 14.295 0.590 -11.311 1.00 92.62 199 ASP A O 1
ATOM 1584 N N . LEU A 1 200 ? 14.624 -1.369 -10.247 1.00 90.31 200 LEU A N 1
ATOM 1585 C CA . LEU A 1 200 ? 16.067 -1.381 -10.449 1.00 90.31 200 LEU A CA 1
ATOM 1586 C C . LEU A 1 200 ? 16.456 -2.270 -11.627 1.00 90.31 200 LEU A C 1
ATOM 1588 O O . LEU A 1 200 ? 15.918 -3.361 -11.845 1.00 90.31 200 LEU A O 1
ATOM 1592 N N . ALA A 1 201 ? 17.483 -1.831 -12.350 1.00 86.19 201 ALA A N 1
ATOM 1593 C CA . ALA A 1 201 ? 18.054 -2.601 -13.439 1.00 86.19 201 ALA A CA 1
ATOM 1594 C C . ALA A 1 201 ? 18.591 -3.954 -12.932 1.00 86.19 201 ALA A C 1
ATOM 1596 O O . ALA A 1 201 ? 19.353 -4.031 -11.974 1.00 86.19 201 ALA A O 1
ATOM 1597 N N . GLY A 1 202 ? 18.207 -5.045 -13.599 1.00 80.50 202 GLY A N 1
ATOM 1598 C CA . GLY A 1 202 ? 18.603 -6.396 -13.178 1.00 80.50 202 GLY A CA 1
ATOM 1599 C C . GLY A 1 202 ? 19.985 -6.843 -13.652 1.00 80.50 202 GLY A C 1
ATOM 1600 O O . GLY A 1 202 ? 20.501 -7.839 -13.158 1.00 80.50 202 GLY A O 1
ATOM 1601 N N . HIS A 1 203 ? 20.566 -6.166 -14.646 1.00 82.56 203 HIS A N 1
ATOM 1602 C CA . HIS A 1 203 ? 21.824 -6.594 -15.260 1.00 82.56 203 HIS A CA 1
ATOM 1603 C C . HIS A 1 203 ? 23.015 -5.992 -14.519 1.00 82.56 203 HIS A C 1
ATOM 1605 O O . HIS A 1 203 ? 23.063 -4.786 -14.296 1.00 82.56 203 HIS A O 1
ATOM 1611 N N . GLU A 1 204 ? 24.027 -6.813 -14.238 1.00 81.44 204 GLU A N 1
ATOM 1612 C CA . GLU A 1 204 ? 25.268 -6.417 -13.548 1.00 81.44 204 GLU A CA 1
ATOM 1613 C C . GLU A 1 204 ? 25.973 -5.188 -14.154 1.00 81.44 204 GLU A C 1
ATOM 1615 O O . GLU A 1 204 ? 26.538 -4.372 -13.428 1.00 81.44 204 GLU A O 1
ATOM 1620 N N . LYS A 1 205 ? 25.859 -4.974 -15.474 1.00 84.00 205 LYS A N 1
ATOM 1621 C CA . LYS A 1 205 ? 26.387 -3.789 -16.166 1.00 84.00 205 LYS A CA 1
ATOM 1622 C C . LYS A 1 205 ? 25.804 -2.480 -15.613 1.00 84.00 205 LYS A C 1
ATOM 1624 O O . LYS A 1 205 ? 26.454 -1.440 -15.680 1.00 84.00 205 LYS A O 1
ATOM 1629 N N . TYR A 1 206 ? 24.599 -2.533 -15.050 1.00 83.19 206 TYR A N 1
ATOM 1630 C CA . TYR A 1 206 ? 23.870 -1.410 -14.463 1.00 83.19 206 TYR A CA 1
ATOM 1631 C C . TYR A 1 206 ? 23.886 -1.438 -12.924 1.00 83.19 206 TYR A C 1
ATOM 1633 O O . TYR A 1 206 ? 23.075 -0.771 -12.280 1.00 83.19 206 TYR A O 1
ATOM 1641 N N . LEU A 1 207 ? 24.814 -2.175 -12.302 1.00 85.12 207 LEU A N 1
ATOM 1642 C CA . LEU A 1 207 ? 24.918 -2.260 -10.841 1.00 85.12 207 LEU A CA 1
ATOM 1643 C C . LEU A 1 207 ? 25.162 -0.888 -10.193 1.00 85.12 207 LEU A C 1
ATOM 1645 O O . LEU A 1 207 ? 24.558 -0.578 -9.171 1.00 85.12 207 LEU A O 1
ATOM 1649 N N . LYS A 1 208 ? 25.980 -0.025 -10.810 1.00 87.56 208 LYS A N 1
ATOM 1650 C CA . LYS A 1 208 ? 26.189 1.353 -10.323 1.00 87.56 208 LYS A CA 1
ATOM 1651 C C . LYS A 1 208 ? 24.876 2.139 -10.267 1.00 87.56 208 LYS A C 1
ATOM 1653 O O . LYS A 1 208 ? 24.594 2.795 -9.269 1.00 87.56 208 LYS A O 1
ATOM 1658 N N . THR A 1 209 ? 24.060 2.019 -11.310 1.00 86.12 209 THR A N 1
ATOM 1659 C CA . THR A 1 209 ? 22.725 2.621 -11.390 1.00 86.12 209 THR A CA 1
ATOM 1660 C C . THR A 1 209 ? 21.804 2.056 -10.305 1.00 86.12 209 THR A C 1
ATOM 1662 O O . THR A 1 209 ? 21.152 2.810 -9.598 1.00 86.12 209 THR A O 1
ATOM 1665 N N . THR A 1 210 ? 21.817 0.739 -10.108 1.00 86.50 210 THR A N 1
ATOM 1666 C CA . THR A 1 210 ? 21.042 0.019 -9.080 1.00 86.50 210 THR A CA 1
ATOM 1667 C C . THR A 1 210 ? 21.374 0.509 -7.668 1.00 86.50 210 THR A C 1
ATOM 1669 O O . THR A 1 210 ? 20.478 0.872 -6.909 1.00 86.50 210 THR A O 1
ATOM 1672 N N . ILE A 1 211 ? 22.667 0.594 -7.337 1.00 88.19 211 ILE A N 1
ATOM 1673 C CA . ILE A 1 211 ? 23.165 1.114 -6.057 1.00 88.19 211 ILE A CA 1
ATOM 1674 C C . ILE A 1 211 ? 22.736 2.574 -5.879 1.00 88.19 211 ILE A C 1
ATOM 1676 O O . ILE A 1 211 ? 22.154 2.925 -4.855 1.00 88.19 211 ILE A O 1
ATOM 1680 N N . SER A 1 212 ? 22.956 3.415 -6.893 1.00 87.38 212 SER A N 1
ATOM 1681 C CA . SER A 1 212 ? 22.550 4.823 -6.851 1.00 87.38 212 SER A CA 1
ATOM 1682 C C . SER A 1 212 ? 21.042 4.992 -6.666 1.00 87.38 212 SER A C 1
ATOM 1684 O O . SER A 1 212 ? 20.625 5.911 -5.971 1.00 87.38 212 SER A O 1
ATOM 1686 N N . GLY A 1 213 ? 20.221 4.123 -7.259 1.00 84.94 213 GLY A N 1
ATOM 1687 C CA . GLY A 1 213 ? 18.772 4.142 -7.078 1.00 84.94 213 GLY A CA 1
ATOM 1688 C C . GLY A 1 213 ? 18.367 3.750 -5.662 1.00 84.94 213 GLY A C 1
ATOM 1689 O O . GLY A 1 213 ? 17.568 4.434 -5.031 1.00 84.94 213 GLY A O 1
ATOM 1690 N N . MET A 1 214 ? 18.976 2.698 -5.121 1.00 87.38 214 MET A N 1
ATOM 1691 C CA . MET A 1 214 ? 18.697 2.246 -3.762 1.00 87.38 214 MET A CA 1
ATOM 1692 C C . MET A 1 214 ? 19.059 3.306 -2.710 1.00 87.38 214 MET A C 1
ATOM 1694 O O . MET A 1 214 ? 18.254 3.576 -1.824 1.00 87.38 214 MET A O 1
ATOM 1698 N N . PHE A 1 215 ? 20.223 3.953 -2.824 1.00 88.81 215 PHE A N 1
ATOM 1699 C CA . PHE A 1 215 ? 20.628 5.008 -1.885 1.00 88.81 215 PHE A CA 1
ATOM 1700 C C . PHE A 1 215 ? 19.939 6.352 -2.153 1.00 88.81 215 PHE A C 1
ATOM 1702 O O . PHE A 1 215 ? 19.587 7.053 -1.209 1.00 88.81 215 PHE A O 1
ATOM 1709 N N . GLY A 1 216 ? 19.722 6.710 -3.420 1.00 87.44 216 GLY A N 1
ATOM 1710 C CA . GLY A 1 216 ? 19.153 8.003 -3.805 1.00 87.44 216 GLY A CA 1
ATOM 1711 C C . GLY A 1 216 ? 17.665 8.139 -3.491 1.00 87.44 216 GLY A C 1
ATOM 1712 O O . GLY A 1 216 ? 17.221 9.217 -3.105 1.00 87.44 216 GLY A O 1
ATOM 1713 N N . TYR A 1 217 ? 16.894 7.055 -3.620 1.00 86.50 217 TYR A N 1
ATOM 1714 C CA . TYR A 1 217 ? 15.456 7.071 -3.332 1.00 86.50 217 TYR A CA 1
ATOM 1715 C C . TYR A 1 217 ? 15.102 6.678 -1.892 1.00 86.50 217 TYR A C 1
ATOM 1717 O O . TYR A 1 217 ? 13.947 6.864 -1.507 1.00 86.50 217 TYR A O 1
ATOM 1725 N N . ALA A 1 218 ? 16.067 6.162 -1.114 1.00 89.00 218 ALA A N 1
ATOM 1726 C CA . ALA A 1 218 ? 15.917 5.774 0.293 1.00 89.00 218 ALA A CA 1
ATOM 1727 C C . ALA A 1 218 ? 14.605 5.000 0.570 1.00 89.00 218 ALA A C 1
ATOM 1729 O O . ALA A 1 218 ? 13.709 5.519 1.244 1.00 89.00 218 ALA A O 1
ATOM 1730 N N . PRO A 1 219 ? 14.449 3.792 -0.005 1.00 91.12 219 PRO A N 1
ATOM 1731 C CA . PRO A 1 219 ? 13.221 3.019 0.116 1.00 91.12 219 PRO A CA 1
ATOM 1732 C C . PRO A 1 219 ? 12.964 2.561 1.555 1.00 91.12 219 PRO A C 1
ATOM 1734 O O . PRO A 1 219 ? 13.897 2.288 2.307 1.00 91.12 219 PRO A O 1
ATOM 1737 N N . ASP A 1 220 ? 11.688 2.417 1.909 1.00 90.25 220 ASP A N 1
ATOM 1738 C CA . ASP A 1 220 ? 11.254 1.850 3.189 1.00 90.25 220 ASP A CA 1
ATOM 1739 C C . ASP A 1 220 ? 11.361 0.316 3.194 1.00 90.25 220 ASP A C 1
ATOM 1741 O O . ASP A 1 220 ? 11.559 -0.289 4.245 1.00 90.25 220 ASP A O 1
ATOM 1745 N N . ALA A 1 221 ? 11.254 -0.320 2.020 1.00 93.12 221 ALA A N 1
ATOM 1746 C CA . ALA A 1 221 ? 11.378 -1.765 1.858 1.00 93.12 221 ALA A CA 1
ATOM 1747 C C . ALA A 1 221 ? 12.030 -2.160 0.523 1.00 93.12 221 ALA A C 1
ATOM 1749 O O . ALA A 1 221 ? 12.010 -1.414 -0.458 1.00 93.12 221 ALA A O 1
ATOM 1750 N N . CYS A 1 222 ? 12.574 -3.377 0.471 1.00 94.06 222 CYS A N 1
ATOM 1751 C CA . CYS A 1 222 ? 13.077 -3.990 -0.755 1.00 94.06 222 CYS A CA 1
ATOM 1752 C C . CYS A 1 222 ? 12.282 -5.263 -1.065 1.00 94.06 222 CYS A C 1
ATOM 1754 O O . CYS A 1 222 ? 12.204 -6.173 -0.242 1.00 94.06 222 CYS A O 1
ATOM 1756 N N . MET A 1 223 ? 11.703 -5.327 -2.259 1.00 94.75 223 MET A N 1
ATOM 1757 C CA . MET A 1 223 ? 11.061 -6.508 -2.818 1.00 94.75 223 MET A CA 1
ATOM 1758 C C . MET A 1 223 ? 12.069 -7.247 -3.698 1.00 94.75 223 MET A C 1
ATOM 1760 O O . MET A 1 223 ? 12.462 -6.758 -4.758 1.00 94.75 223 MET A O 1
ATOM 1764 N N . LEU A 1 224 ? 12.474 -8.441 -3.268 1.00 92.75 224 LEU A N 1
ATOM 1765 C CA . LEU A 1 224 ? 13.360 -9.307 -4.038 1.00 92.75 224 LEU A CA 1
ATOM 1766 C C . LEU A 1 224 ? 12.538 -10.286 -4.881 1.00 92.75 224 LEU A C 1
ATOM 1768 O O . LEU A 1 224 ? 11.858 -11.158 -4.346 1.00 92.75 224 LEU A O 1
ATOM 1772 N N . ILE A 1 225 ? 12.630 -10.164 -6.203 1.00 91.56 225 ILE A N 1
ATOM 1773 C CA . ILE A 1 225 ? 11.932 -11.040 -7.145 1.00 91.56 225 ILE A CA 1
ATOM 1774 C C . ILE A 1 225 ? 12.880 -12.133 -7.616 1.00 91.56 225 ILE A C 1
ATOM 1776 O O . ILE A 1 225 ? 13.883 -11.879 -8.297 1.00 91.56 225 ILE A O 1
ATOM 1780 N N . VAL A 1 226 ? 12.513 -13.364 -7.276 1.00 90.38 226 VAL A N 1
ATOM 1781 C CA . VAL A 1 226 ? 13.245 -14.583 -7.610 1.00 90.38 226 VAL A CA 1
ATOM 1782 C C . VAL A 1 226 ? 12.390 -15.427 -8.545 1.00 90.38 226 VAL A C 1
ATOM 1784 O O . VAL A 1 226 ? 11.200 -15.618 -8.312 1.00 90.38 226 VAL A O 1
ATOM 1787 N N . ILE A 1 227 ? 12.998 -15.946 -9.609 1.00 85.00 227 ILE A N 1
ATOM 1788 C CA . ILE A 1 227 ? 12.325 -16.901 -10.492 1.00 85.00 227 ILE A CA 1
ATOM 1789 C C . ILE A 1 227 ? 12.280 -18.275 -9.845 1.00 85.00 227 ILE A C 1
ATOM 1791 O O . ILE A 1 227 ? 13.305 -18.811 -9.433 1.00 85.00 227 ILE A O 1
ATOM 1795 N N . SER A 1 228 ? 11.110 -18.901 -9.860 1.00 78.06 228 SER A N 1
ATOM 1796 C CA . SER A 1 228 ? 10.931 -20.305 -9.486 1.00 78.06 228 SER A CA 1
ATOM 1797 C C . SER A 1 228 ? 11.315 -21.257 -10.629 1.00 78.06 228 SER A C 1
ATOM 1799 O O . SER A 1 228 ? 10.664 -22.278 -10.847 1.00 78.06 228 SER A O 1
ATOM 1801 N N . HIS A 1 229 ? 12.337 -20.913 -11.421 1.00 67.12 229 HIS A N 1
ATOM 1802 C CA . HIS A 1 229 ? 12.738 -21.735 -12.557 1.00 67.12 229 HIS A CA 1
ATOM 1803 C C . HIS A 1 229 ? 13.527 -22.943 -12.055 1.00 67.12 229 HIS A C 1
ATOM 1805 O O . HIS A 1 229 ? 14.701 -22.845 -11.694 1.00 67.12 229 HIS A O 1
ATOM 1811 N N . CYS A 1 230 ? 12.873 -24.100 -12.033 1.00 47.78 230 CYS A N 1
ATOM 1812 C CA . CYS A 1 230 ? 13.526 -25.368 -11.768 1.00 47.78 230 CYS A CA 1
ATOM 1813 C C . CYS A 1 230 ? 14.359 -25.735 -13.005 1.00 47.78 230 CYS A C 1
ATOM 1815 O O . CYS A 1 230 ? 13.848 -26.303 -13.971 1.00 47.78 230 CYS A O 1
ATOM 1817 N N . ARG A 1 231 ? 15.652 -25.386 -13.022 1.00 46.81 231 ARG A N 1
ATOM 1818 C CA . ARG A 1 231 ? 16.574 -26.045 -13.952 1.00 46.81 231 ARG A CA 1
ATOM 1819 C C . ARG A 1 231 ? 16.602 -27.515 -13.555 1.00 46.81 231 ARG A C 1
ATOM 1821 O O . ARG A 1 231 ? 17.144 -27.857 -12.509 1.00 46.81 231 ARG A O 1
ATOM 1828 N N . HIS A 1 232 ? 16.046 -28.378 -14.401 1.00 43.97 232 HIS A N 1
ATOM 1829 C CA . HIS A 1 232 ? 16.445 -29.777 -14.434 1.00 43.97 232 HIS A CA 1
ATOM 1830 C C . HIS A 1 232 ? 17.965 -29.785 -14.651 1.00 43.97 232 HIS A C 1
ATOM 1832 O O . HIS A 1 232 ? 18.449 -29.574 -15.764 1.00 43.97 232 HIS A O 1
ATOM 1838 N N . PHE A 1 233 ? 18.729 -29.939 -13.569 1.00 43.91 233 PHE A N 1
ATOM 1839 C CA . PHE A 1 233 ? 20.142 -30.270 -13.637 1.00 43.91 233 PHE A CA 1
ATOM 1840 C C . PHE A 1 233 ? 20.203 -31.656 -14.284 1.00 43.91 233 PHE A C 1
ATOM 1842 O O . PHE A 1 233 ? 20.084 -32.676 -13.610 1.00 43.91 233 PHE A O 1
ATOM 1849 N N . ARG A 1 234 ? 20.332 -31.715 -15.615 1.00 40.50 234 ARG A N 1
ATOM 1850 C CA . ARG A 1 234 ? 20.877 -32.910 -16.256 1.00 40.50 234 ARG A CA 1
ATOM 1851 C C . ARG A 1 234 ? 22.313 -33.007 -15.760 1.00 40.50 234 ARG A C 1
ATOM 1853 O O . ARG A 1 234 ? 23.192 -32.331 -16.288 1.00 40.50 234 ARG A O 1
ATOM 1860 N N . LEU A 1 235 ? 22.525 -33.802 -14.712 1.00 48.91 235 LEU A N 1
ATOM 1861 C CA . LEU A 1 235 ? 23.822 -34.414 -14.465 1.00 48.91 235 LEU A CA 1
ATOM 1862 C C . LEU A 1 235 ? 24.230 -35.040 -15.803 1.00 48.91 235 LEU A C 1
ATOM 1864 O O . LEU A 1 235 ? 23.492 -35.860 -16.355 1.00 48.91 235 LEU A O 1
ATOM 1868 N N . GLY A 1 236 ? 25.318 -34.542 -16.392 1.00 52.00 236 GLY A N 1
ATOM 1869 C CA . GLY A 1 236 ? 25.874 -35.132 -17.605 1.00 52.00 236 GLY A CA 1
ATOM 1870 C C . GLY A 1 236 ? 26.159 -36.619 -17.374 1.00 52.00 236 GLY A C 1
ATOM 1871 O O . GLY A 1 236 ? 26.291 -37.033 -16.220 1.00 52.00 236 GLY A O 1
ATOM 1872 N N . PRO A 1 237 ? 26.228 -37.438 -18.436 1.00 51.91 237 PRO A N 1
ATOM 1873 C CA . PRO A 1 237 ? 26.513 -38.854 -18.277 1.00 51.91 237 PRO A CA 1
ATOM 1874 C C . PRO A 1 237 ? 27.842 -39.004 -17.533 1.00 51.91 237 PRO A C 1
ATOM 1876 O O . PRO A 1 237 ? 28.874 -38.509 -17.989 1.00 51.91 237 PRO A O 1
ATOM 1879 N N . THR A 1 238 ? 27.802 -39.659 -16.373 1.00 52.09 238 THR A N 1
ATOM 1880 C CA . THR A 1 238 ? 28.987 -40.220 -15.728 1.00 52.09 238 THR A CA 1
ATOM 1881 C C . THR A 1 238 ? 29.670 -41.100 -16.760 1.00 52.09 238 THR A C 1
ATOM 1883 O O . THR A 1 238 ? 29.115 -42.127 -17.151 1.00 52.09 238 THR A O 1
ATOM 1886 N N . GLN A 1 239 ? 30.829 -40.661 -17.248 1.00 45.72 239 GLN A N 1
ATOM 1887 C CA . GLN A 1 239 ? 31.726 -41.553 -17.961 1.00 45.72 239 GLN A CA 1
ATOM 1888 C C . GLN A 1 239 ? 32.161 -42.624 -16.962 1.00 45.72 239 GLN A C 1
ATOM 1890 O O . GLN A 1 239 ? 32.734 -42.299 -15.921 1.00 45.72 239 GLN A O 1
ATOM 1895 N N . VAL A 1 240 ? 31.760 -43.859 -17.253 1.00 54.03 240 VAL A N 1
ATOM 1896 C CA . VAL A 1 240 ? 32.266 -45.083 -16.625 1.00 54.03 240 VAL A CA 1
ATOM 1897 C C . VAL A 1 240 ? 33.520 -45.495 -17.377 1.00 54.03 240 VAL A C 1
ATOM 1899 O O . VAL A 1 240 ? 33.483 -45.402 -18.626 1.00 54.03 240 VAL A O 1
#

pLDDT: mean 79.01, std 14.61, range [40.5, 95.19]

Organism: NCBI:txid2607531

Foldseek 3Di:
DDDPPVVVVVVVLVVLLVVVLVVVVVQCVVLLFKDKDKAPPPSPPVPPQDDDPVVVSVVSVVVSLVVQQKDKDWDDWDADPRGIITMIMIGHDDDLCLCVDPPSVVSQEAEEEEAEAPPLCRLVVVLCQQQVDHDPVPCPSSCVQDPDPVCVVVVFDQAKTKGKWAAAPVGDTPRYCPDHDDDVSVRVSRGSHMYIYIYAGNDPVNVVNRVCSCVVVVGPYYHYRDDPDPPPPPPDDDDD

InterPro domains:
  IPR000795 Translational (tr)-type GTP-binding domain [PF00009] (110-226)
  IPR027417 P-loop containing nucleoside triphosphate hydrolase [G3DSA:3.40.50.300] (104-230)
  IPR027417 P-loop containing nucleoside triphosphate hydrolase [SSF525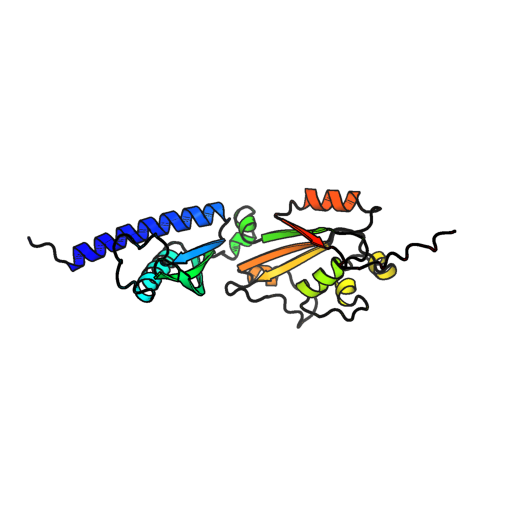40] (109-226)
  IPR050055 Elongation factor Tu GTPase [PTHR43721] (13-226)

Radius of gyration: 24.97 Å; chains: 1; bounding box: 59×66×77 Å